Protein AF-0000000078884333 (afdb_homodimer)

pLDDT: mean 85.63, std 14.22, range [36.31, 95.81]

Structure (mmCIF, N/CA/C/O backbone):
data_AF-0000000078884333-model_v1
#
loop_
_entity.id
_entity.type
_entity.pdbx_description
1 polymer 'Dynein light chain roadblock'
#
loop_
_atom_site.group_PDB
_atom_site.id
_atom_site.type_symbol
_atom_site.label_atom_id
_atom_site.label_alt_id
_atom_site.label_comp_id
_atom_site.label_asym_id
_atom_site.label_entity_id
_atom_site.label_seq_id
_atom_site.pdbx_PDB_ins_code
_atom_site.Cartn_x
_atom_site.Cartn_y
_atom_site.Cartn_z
_atom_site.occupancy
_atom_site.B_iso_or_equiv
_atom_site.auth_seq_id
_atom_site.auth_comp_id
_atom_site.auth_asym_id
_atom_site.auth_atom_id
_atom_site.pdbx_PDB_model_num
ATOM 1 N N . MET A 1 1 ? -2.619 -23.297 -11.719 1 61.22 1 MET A N 1
ATOM 2 C CA . MET A 1 1 ? -2.742 -21.922 -11.25 1 61.22 1 MET A CA 1
ATOM 3 C C . MET A 1 1 ? -4.086 -21.328 -11.648 1 61.22 1 MET A C 1
ATOM 5 O O . MET A 1 1 ? -4.477 -21.391 -12.82 1 61.22 1 MET A O 1
ATOM 9 N N . ALA A 1 2 ? -4.934 -20.891 -10.727 1 77.94 2 ALA A N 1
ATOM 10 C CA . ALA A 1 2 ? -6.297 -20.469 -11.055 1 77.94 2 ALA A CA 1
ATOM 11 C C . ALA A 1 2 ? -6.293 -19.375 -12.117 1 77.94 2 ALA A C 1
ATOM 13 O O . ALA A 1 2 ? -5.348 -18.578 -12.195 1 77.94 2 ALA A O 1
ATOM 14 N N . LEU A 1 3 ? -7 -19.531 -13.211 1 83.19 3 LEU A N 1
ATOM 15 C CA . LEU A 1 3 ? -7.203 -18.609 -14.32 1 83.19 3 LEU A CA 1
ATOM 16 C C . LEU A 1 3 ? -7.305 -17.172 -13.812 1 83.19 3 LEU A C 1
ATOM 18 O O . LEU A 1 3 ? -6.82 -16.25 -14.469 1 83.19 3 LEU A O 1
ATOM 22 N N . GLN A 1 4 ? -7.836 -17.047 -12.68 1 85.44 4 GLN A N 1
ATOM 23 C CA . GLN A 1 4 ? -8.016 -15.711 -12.133 1 85.44 4 GLN A CA 1
ATOM 24 C C . GLN A 1 4 ? -6.672 -15.078 -11.781 1 85.44 4 GLN A C 1
ATOM 26 O O . GLN A 1 4 ? -6.469 -13.883 -12.008 1 85.44 4 GLN A O 1
ATOM 31 N N . VAL A 1 5 ? -5.742 -15.844 -11.328 1 89.38 5 VAL A N 1
ATOM 32 C CA . VAL A 1 5 ? -4.422 -15.344 -10.953 1 89.38 5 VAL A CA 1
ATOM 33 C C . VAL A 1 5 ? -3.658 -14.914 -12.203 1 89.38 5 VAL A C 1
ATOM 35 O O . VAL A 1 5 ? -3.051 -13.836 -12.219 1 89.38 5 VAL A O 1
ATOM 38 N N . GLU A 1 6 ? -3.75 -15.695 -13.211 1 87.75 6 GLU A N 1
ATOM 39 C CA . GLU A 1 6 ? -3.043 -15.414 -14.453 1 87.75 6 GLU A CA 1
ATOM 40 C C . GLU A 1 6 ? -3.553 -14.133 -15.102 1 87.75 6 GLU A C 1
ATOM 42 O O . GLU A 1 6 ? -2.768 -13.336 -15.625 1 87.75 6 GLU A O 1
ATOM 47 N N . ARG A 1 7 ? -4.801 -14.039 -15.102 1 87.69 7 ARG A N 1
ATOM 48 C CA . ARG A 1 7 ? -5.387 -12.844 -15.711 1 87.69 7 ARG A CA 1
ATOM 49 C C . ARG A 1 7 ? -4.945 -11.578 -14.984 1 87.69 7 ARG A C 1
ATOM 51 O O . ARG A 1 7 ? -4.605 -10.578 -15.617 1 87.69 7 ARG A O 1
ATOM 58 N N . ARG A 1 8 ? -4.961 -11.648 -13.656 1 89.31 8 ARG A N 1
ATOM 59 C CA . ARG A 1 8 ? -4.527 -10.5 -12.875 1 89.31 8 ARG A CA 1
ATOM 60 C C . ARG A 1 8 ? -3.039 -10.227 -13.07 1 89.31 8 ARG A C 1
ATOM 62 O O . ARG A 1 8 ? -2.623 -9.078 -13.219 1 89.31 8 ARG A O 1
ATOM 69 N N . LEU A 1 9 ? -2.311 -11.258 -13.109 1 89.88 9 LEU A N 1
ATOM 70 C CA . LEU A 1 9 ? -0.876 -11.133 -13.336 1 89.88 9 LEU A CA 1
ATOM 71 C C . LEU A 1 9 ? -0.595 -10.461 -14.672 1 89.88 9 LEU A C 1
ATOM 73 O O . LEU A 1 9 ? 0.252 -9.562 -14.758 1 89.88 9 LEU A O 1
ATOM 77 N N . GLU A 1 10 ? -1.297 -10.867 -15.664 1 89.56 10 GLU A N 1
ATOM 78 C CA . GLU A 1 10 ? -1.112 -10.289 -17 1 89.56 10 GLU A CA 1
ATOM 79 C C . GLU A 1 10 ? -1.416 -8.797 -17 1 89.56 10 GLU A C 1
ATOM 81 O O . GLU A 1 10 ? -0.697 -8.008 -17.609 1 89.56 10 GLU A O 1
ATOM 86 N N . ARG A 1 11 ? -2.457 -8.477 -16.328 1 87.12 11 ARG A N 1
ATOM 87 C CA . ARG A 1 11 ? -2.846 -7.07 -16.234 1 87.12 11 ARG A CA 1
ATOM 88 C C . ARG A 1 11 ? -1.766 -6.246 -15.547 1 87.12 11 ARG A C 1
ATOM 90 O O . ARG A 1 11 ? -1.417 -5.156 -16 1 87.12 11 ARG A O 1
ATOM 97 N N . ILE A 1 12 ? -1.212 -6.727 -14.539 1 85.75 12 ILE A N 1
ATOM 98 C CA . ILE A 1 12 ? -0.187 -6.027 -13.773 1 85.75 12 ILE A CA 1
ATOM 99 C C . ILE A 1 12 ? 1.096 -5.926 -14.594 1 85.75 12 ILE A C 1
ATOM 101 O O . ILE A 1 12 ? 1.737 -4.871 -14.633 1 85.75 12 ILE A O 1
ATOM 105 N N . GLN A 1 13 ? 1.392 -7.008 -15.266 1 88 13 GLN A N 1
ATOM 106 C CA . GLN A 1 13 ? 2.605 -7.055 -16.078 1 88 13 GLN A CA 1
ATOM 107 C C . GLN A 1 13 ? 2.516 -6.098 -17.25 1 88 13 GLN A C 1
ATOM 109 O O . GLN A 1 13 ? 3.537 -5.629 -17.766 1 88 13 GLN A O 1
ATOM 114 N N . SER A 1 14 ? 1.381 -5.855 -17.703 1 85.88 14 SER A N 1
ATOM 115 C CA . SER A 1 14 ? 1.192 -5.027 -18.891 1 85.88 14 SER A CA 1
ATOM 116 C C . SER A 1 14 ? 1.306 -3.545 -18.547 1 85.88 14 SER A C 1
ATOM 118 O O . SER A 1 14 ? 1.393 -2.705 -19.453 1 85.88 14 SER A O 1
ATOM 120 N N . HIS A 1 15 ? 1.314 -3.307 -17.297 1 81.5 15 HIS A N 1
ATOM 121 C CA . HIS A 1 15 ? 1.404 -1.907 -16.891 1 81.5 15 HIS A CA 1
ATOM 122 C C . HIS A 1 15 ? 2.797 -1.346 -17.156 1 81.5 15 HIS A C 1
ATOM 124 O O . HIS A 1 15 ? 3.799 -2.037 -16.953 1 81.5 15 HIS A O 1
ATOM 130 N N . LYS A 1 16 ? 2.76 -0.126 -17.547 1 81.5 16 LYS A N 1
ATOM 131 C CA . LYS A 1 16 ? 4.02 0.54 -17.859 1 81.5 16 LYS A CA 1
ATOM 132 C C . LYS A 1 16 ? 4.914 0.632 -16.625 1 81.5 16 LYS A C 1
ATOM 134 O O . LYS A 1 16 ? 4.438 0.948 -15.539 1 81.5 16 LYS A O 1
ATOM 139 N N . GLY A 1 17 ? 6.184 0.334 -16.859 1 86.31 17 GLY A N 1
ATOM 140 C CA . GLY A 1 17 ? 7.168 0.564 -15.812 1 86.31 17 GLY A CA 1
ATOM 141 C C . GLY A 1 17 ? 7.371 -0.636 -14.906 1 86.31 17 GLY A C 1
ATOM 142 O O . GLY A 1 17 ? 8.195 -0.599 -13.992 1 86.31 17 GLY A O 1
ATOM 143 N N . VAL A 1 18 ? 6.621 -1.699 -15.195 1 89.38 18 VAL A N 1
ATOM 144 C CA . VAL A 1 18 ? 6.82 -2.904 -14.398 1 89.38 18 VAL A CA 1
ATOM 145 C C . VAL A 1 18 ? 8.18 -3.521 -14.727 1 89.38 18 VAL A C 1
ATOM 147 O O . VAL A 1 18 ? 8.477 -3.799 -15.891 1 89.38 18 VAL A O 1
ATOM 150 N N . LEU A 1 19 ? 8.922 -3.725 -13.68 1 92.5 19 LEU A N 1
ATOM 151 C CA . LEU A 1 19 ? 10.289 -4.223 -13.828 1 92.5 19 LEU A CA 1
ATOM 152 C C . LEU A 1 19 ? 10.336 -5.734 -13.625 1 92.5 19 LEU A C 1
ATOM 154 O O . LEU A 1 19 ? 11.25 -6.398 -14.125 1 92.5 19 LEU A O 1
ATOM 158 N N . GLY A 1 20 ? 9.438 -6.254 -12.898 1 93.31 20 GLY A N 1
ATOM 159 C CA . GLY A 1 20 ? 9.383 -7.672 -12.578 1 93.31 20 GLY A CA 1
ATOM 160 C C . GLY A 1 20 ? 8.164 -8.055 -11.766 1 93.31 20 GLY A C 1
ATOM 161 O O . GLY A 1 20 ? 7.492 -7.188 -11.195 1 93.31 20 GLY A O 1
ATOM 162 N N . SER A 1 21 ? 7.883 -9.305 -11.805 1 94.94 21 SER A N 1
ATOM 163 C CA . SER A 1 21 ? 6.711 -9.789 -11.086 1 94.94 21 SER A CA 1
ATOM 164 C C . SER A 1 21 ? 6.926 -11.219 -10.594 1 94.94 21 SER A C 1
ATOM 166 O O . SER A 1 21 ? 7.824 -11.914 -11.062 1 94.94 21 SER A O 1
ATOM 168 N N . ALA A 1 22 ? 6.152 -11.602 -9.633 1 94.62 22 ALA A N 1
ATOM 169 C CA . ALA A 1 22 ? 6.168 -12.961 -9.102 1 94.62 22 ALA A CA 1
ATOM 170 C C . ALA A 1 22 ? 4.789 -13.367 -8.594 1 94.62 22 ALA A C 1
ATOM 172 O O . ALA A 1 22 ? 3.982 -12.516 -8.219 1 94.62 22 ALA A O 1
ATOM 173 N N . VAL A 1 23 ? 4.598 -14.633 -8.688 1 94.56 23 VAL A N 1
ATOM 174 C CA . VAL A 1 23 ? 3.414 -15.234 -8.086 1 94.56 23 VAL A CA 1
ATOM 175 C C . VAL A 1 23 ? 3.828 -16.188 -6.965 1 94.56 23 VAL A C 1
ATOM 177 O O . VAL A 1 23 ? 4.668 -17.062 -7.168 1 94.56 23 VAL A O 1
ATOM 180 N N . ILE A 1 24 ? 3.24 -15.906 -5.84 1 93.25 24 ILE A N 1
ATOM 181 C CA . ILE A 1 24 ? 3.537 -16.703 -4.656 1 93.25 24 ILE A CA 1
ATOM 182 C C . ILE A 1 24 ? 2.297 -17.5 -4.242 1 93.25 24 ILE A C 1
ATOM 184 O O . ILE A 1 24 ? 1.204 -16.938 -4.137 1 93.25 24 ILE A O 1
ATOM 188 N N . ASN A 1 25 ? 2.451 -18.797 -3.994 1 92.12 25 ASN A N 1
ATOM 189 C CA . ASN A 1 25 ? 1.305 -19.609 -3.605 1 92.12 25 ASN A CA 1
ATOM 190 C C . ASN A 1 25 ? 1.055 -19.547 -2.102 1 92.12 25 ASN A C 1
ATOM 192 O O . ASN A 1 25 ? 1.819 -18.922 -1.368 1 92.12 25 ASN A O 1
ATOM 196 N N . PRO A 1 26 ? -0.044 -20.078 -1.591 1 89.19 26 PRO A N 1
ATOM 197 C CA . PRO A 1 26 ? -0.403 -20 -0.173 1 89.19 26 PRO A CA 1
ATOM 198 C C . PRO A 1 26 ? 0.673 -20.578 0.743 1 89.19 26 PRO A C 1
ATOM 200 O O . PRO A 1 26 ? 0.805 -20.156 1.893 1 89.19 26 PRO A O 1
ATOM 203 N N . GLU A 1 27 ? 1.404 -21.438 0.254 1 89.19 27 GLU A N 1
ATOM 204 C CA . GLU A 1 27 ? 2.453 -22.062 1.056 1 89.19 27 GLU A CA 1
ATOM 205 C C . GLU A 1 27 ? 3.701 -21.188 1.108 1 89.19 27 GLU A C 1
ATOM 207 O O . GLU A 1 27 ? 4.629 -21.469 1.871 1 89.19 27 GLU A O 1
ATOM 212 N N . GLY A 1 28 ? 3.766 -20.203 0.291 1 86.88 28 GLY A N 1
ATOM 213 C CA . GLY A 1 28 ? 4.898 -19.297 0.293 1 86.88 28 GLY A CA 1
ATOM 214 C C . GLY A 1 28 ? 5.922 -19.609 -0.78 1 86.88 28 GLY A C 1
ATOM 215 O O . GLY A 1 28 ? 6.996 -19.016 -0.819 1 86.88 28 GLY A O 1
ATOM 216 N N . LYS A 1 29 ? 5.582 -20.5 -1.618 1 90.56 29 LYS A N 1
ATOM 217 C CA . LYS A 1 29 ? 6.496 -20.844 -2.703 1 90.56 29 LYS A CA 1
ATOM 218 C C . LYS A 1 29 ? 6.254 -19.969 -3.928 1 90.56 29 LYS A C 1
ATOM 220 O O . LYS A 1 29 ? 5.105 -19.688 -4.281 1 90.56 29 LYS A O 1
ATOM 225 N N . VAL A 1 30 ? 7.398 -19.625 -4.617 1 92.38 30 VAL A N 1
ATOM 226 C CA . VAL A 1 30 ? 7.301 -18.844 -5.844 1 92.38 30 VAL A CA 1
ATOM 227 C C . VAL A 1 30 ? 6.93 -19.75 -7.012 1 92.38 30 VAL A C 1
ATOM 229 O O . VAL A 1 30 ? 7.605 -20.75 -7.258 1 92.38 30 VAL A O 1
ATOM 232 N N . LEU A 1 31 ? 5.867 -19.453 -7.684 1 91.69 31 LEU A N 1
ATOM 233 C CA . LEU A 1 31 ? 5.402 -20.266 -8.797 1 91.69 31 LEU A CA 1
ATOM 234 C C . LEU A 1 31 ? 5.918 -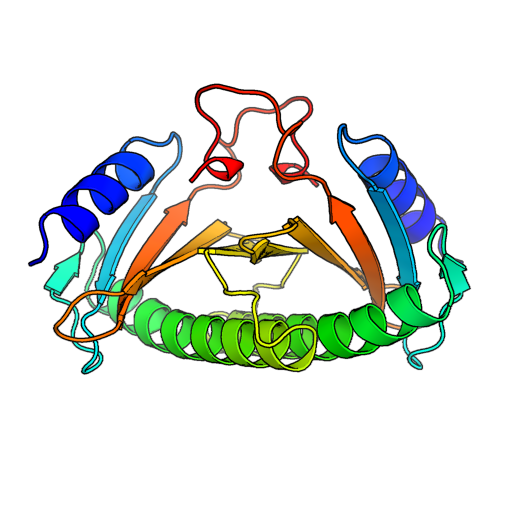19.719 -10.125 1 91.69 31 LEU A C 1
ATOM 236 O O . LEU A 1 31 ? 6.125 -20.484 -11.078 1 91.69 31 LEU A O 1
ATOM 240 N N . ARG A 1 32 ? 6 -18.516 -10.219 1 92.44 32 ARG A N 1
ATOM 241 C CA . ARG A 1 32 ? 6.441 -17.797 -11.406 1 92.44 32 ARG A CA 1
ATOM 242 C C . ARG A 1 32 ? 7.141 -16.484 -11.031 1 92.44 32 ARG A C 1
ATOM 244 O O . ARG A 1 32 ? 6.719 -15.797 -10.102 1 92.44 32 ARG A O 1
ATOM 251 N N . THR A 1 33 ? 8.195 -16.219 -11.773 1 93.5 33 THR A N 1
ATOM 252 C CA . THR A 1 33 ? 8.867 -14.938 -11.547 1 93.5 33 THR A CA 1
ATOM 253 C C . THR A 1 33 ? 9.617 -14.492 -12.797 1 93.5 33 THR A C 1
ATOM 255 O O . THR A 1 33 ? 10.094 -15.32 -13.578 1 93.5 33 THR A O 1
ATOM 258 N N . SER A 1 34 ? 9.57 -13.211 -13.047 1 94 34 SER A N 1
ATOM 259 C CA . SER A 1 34 ? 10.406 -12.617 -14.086 1 94 34 SER A CA 1
ATOM 260 C C . SER A 1 34 ? 11.633 -11.938 -13.492 1 94 34 SER A C 1
ATOM 262 O O . SER A 1 34 ? 12.359 -11.227 -14.195 1 94 34 SER A O 1
ATOM 264 N N . MET A 1 35 ? 11.812 -12.133 -12.195 1 92.19 35 MET A N 1
ATOM 265 C CA . MET A 1 35 ? 12.945 -11.547 -11.484 1 92.19 35 MET A CA 1
ATOM 266 C C . MET A 1 35 ? 13.945 -12.625 -11.078 1 92.19 35 MET A C 1
ATOM 268 O O . MET A 1 35 ? 13.672 -13.82 -11.211 1 92.19 35 MET A O 1
ATOM 272 N N . ASP A 1 36 ? 15.109 -12.172 -10.711 1 93.12 36 ASP A N 1
ATOM 273 C CA . ASP A 1 36 ? 16.078 -13.148 -10.242 1 93.12 36 ASP A CA 1
ATOM 274 C C . ASP A 1 36 ? 15.672 -13.734 -8.891 1 93.12 36 ASP A C 1
ATOM 276 O O . ASP A 1 36 ? 14.828 -13.156 -8.195 1 93.12 36 ASP A O 1
ATOM 280 N N . THR A 1 37 ? 16.312 -14.859 -8.547 1 89.38 37 THR A N 1
ATOM 281 C CA . THR A 1 37 ? 15.914 -15.625 -7.371 1 89.38 37 THR A CA 1
ATOM 282 C C . THR A 1 37 ? 16.094 -14.805 -6.102 1 89.38 37 THR A C 1
ATOM 284 O O . THR A 1 37 ? 15.242 -14.828 -5.211 1 89.38 37 THR A O 1
ATOM 287 N N . THR A 1 38 ? 17.156 -14.102 -6.047 1 88.25 38 THR A N 1
ATOM 288 C CA . THR A 1 38 ? 17.453 -13.32 -4.852 1 88.25 38 THR A CA 1
ATOM 289 C C . THR A 1 38 ? 16.406 -12.227 -4.645 1 88.25 38 THR A C 1
ATOM 291 O O . THR A 1 38 ? 15.844 -12.102 -3.555 1 88.25 38 THR A O 1
ATOM 294 N N . THR A 1 39 ? 16.125 -11.445 -5.66 1 87.44 39 THR A N 1
ATOM 295 C CA . THR A 1 39 ? 15.117 -10.391 -5.609 1 87.44 39 THR A CA 1
ATOM 296 C C . THR A 1 39 ? 13.734 -10.969 -5.316 1 87.44 39 THR A C 1
ATOM 298 O O . THR A 1 39 ? 13.008 -10.438 -4.477 1 87.44 39 THR A O 1
ATOM 301 N N . THR A 1 40 ? 13.453 -12.07 -5.922 1 90.88 40 THR A N 1
ATOM 302 C CA . THR A 1 40 ? 12.156 -12.719 -5.746 1 90.88 40 THR A CA 1
ATOM 303 C C . THR A 1 40 ? 11.953 -13.133 -4.293 1 90.88 40 THR A C 1
ATOM 305 O O . THR A 1 40 ? 10.906 -12.883 -3.707 1 90.88 40 THR A O 1
ATOM 308 N N . ASN A 1 41 ? 12.953 -13.766 -3.697 1 87.44 41 ASN A N 1
ATOM 309 C CA . ASN A 1 41 ? 12.852 -14.227 -2.316 1 87.44 41 ASN A CA 1
ATOM 310 C C . ASN A 1 41 ? 12.719 -13.055 -1.345 1 87.44 41 ASN A C 1
ATOM 312 O O . ASN A 1 41 ? 11.938 -13.125 -0.391 1 87.44 41 ASN A O 1
ATOM 316 N N . GLN A 1 42 ? 13.453 -12.07 -1.61 1 86.75 42 GLN A N 1
ATOM 317 C CA . GLN A 1 42 ? 13.422 -10.891 -0.748 1 86.75 42 GLN A CA 1
ATOM 318 C C . GLN A 1 42 ? 12.039 -10.258 -0.735 1 86.75 42 GLN A C 1
ATOM 320 O O . GLN A 1 42 ? 11.5 -9.938 0.33 1 86.75 42 GLN A O 1
ATOM 325 N N . TYR A 1 43 ? 11.477 -10.203 -1.868 1 87 43 TYR A N 1
ATOM 326 C CA . TYR A 1 43 ? 10.195 -9.516 -1.968 1 87 43 TYR A CA 1
ATOM 327 C C . TYR A 1 43 ? 9.047 -10.445 -1.589 1 87 43 TYR A C 1
ATOM 329 O O . TYR A 1 43 ? 8.023 -9.992 -1.067 1 87 43 TYR A O 1
ATOM 337 N N . ALA A 1 44 ? 9.242 -11.727 -1.771 1 88.62 44 ALA A N 1
ATOM 338 C CA . ALA A 1 44 ? 8.188 -12.68 -1.438 1 88.62 44 ALA A CA 1
ATOM 339 C C . ALA A 1 44 ? 7.863 -12.641 0.052 1 88.62 44 ALA A C 1
ATOM 341 O O . ALA A 1 44 ? 6.691 -12.57 0.438 1 88.62 44 ALA A O 1
ATOM 342 N N . ASN A 1 45 ? 8.867 -12.672 0.826 1 83 45 ASN A N 1
ATOM 343 C CA . ASN A 1 45 ? 8.664 -12.648 2.27 1 83 45 ASN A CA 1
ATOM 344 C C . ASN A 1 45 ? 8.047 -11.336 2.732 1 83 45 ASN A C 1
ATOM 346 O O . ASN A 1 45 ? 7.102 -11.328 3.52 1 83 45 ASN A O 1
ATOM 350 N N . MET A 1 46 ? 8.617 -10.281 2.172 1 83.5 46 MET A N 1
ATOM 351 C CA . MET A 1 46 ? 8.141 -8.953 2.525 1 83.5 46 MET A CA 1
ATOM 352 C C . MET A 1 46 ? 6.668 -8.781 2.162 1 83.5 46 MET A C 1
ATOM 354 O O . MET A 1 46 ? 5.879 -8.289 2.967 1 83.5 46 MET A O 1
ATOM 358 N N . CYS A 1 47 ? 6.332 -9.289 1.061 1 88.19 47 C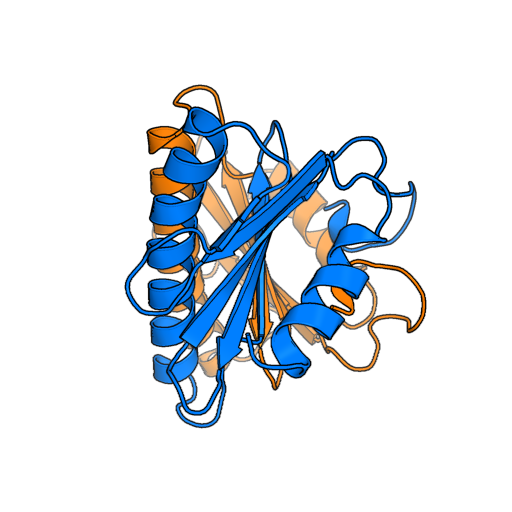YS A N 1
ATOM 359 C CA . CYS A 1 47 ? 5 -9.062 0.518 1 88.19 47 CYS A CA 1
ATOM 360 C C . CYS A 1 47 ? 3.957 -9.875 1.276 1 88.19 47 CYS A C 1
ATOM 362 O O . CYS A 1 47 ? 2.869 -9.383 1.57 1 88.19 47 CYS A O 1
ATOM 364 N N . LYS A 1 48 ? 4.383 -11.055 1.569 1 87.81 48 LYS A N 1
ATOM 365 C CA . LYS A 1 48 ? 3.463 -11.906 2.32 1 87.81 48 LYS A CA 1
ATOM 366 C C . LYS A 1 48 ? 3.139 -11.297 3.682 1 87.81 48 LYS A C 1
ATOM 368 O O . LYS A 1 48 ? 1.971 -11.203 4.066 1 87.81 48 LYS A O 1
ATOM 373 N N . ASN A 1 49 ? 4.125 -10.883 4.324 1 89.12 49 ASN A N 1
ATOM 374 C CA . ASN A 1 49 ? 3.945 -10.32 5.656 1 89.12 49 ASN A CA 1
ATOM 375 C C . ASN A 1 49 ? 3.139 -9.023 5.613 1 89.12 49 ASN A C 1
ATOM 377 O O . ASN A 1 49 ? 2.178 -8.859 6.367 1 89.12 49 ASN A O 1
ATOM 381 N N . LEU A 1 50 ? 3.422 -8.156 4.73 1 92.38 50 LEU A N 1
ATOM 382 C CA . LEU A 1 50 ? 2.764 -6.855 4.641 1 92.38 50 LEU A CA 1
ATOM 383 C C . LEU A 1 50 ? 1.302 -7.012 4.234 1 92.38 50 LEU A C 1
ATOM 385 O O . LEU A 1 50 ? 0.424 -6.352 4.797 1 92.38 50 LEU A O 1
ATOM 389 N N . ALA A 1 51 ? 1.112 -7.867 3.258 1 93.56 51 ALA A N 1
ATOM 390 C CA . ALA A 1 51 ? -0.257 -8.078 2.795 1 93.56 51 ALA A CA 1
ATOM 391 C C . ALA A 1 51 ? -1.122 -8.68 3.896 1 93.56 51 ALA A C 1
ATOM 393 O O . ALA A 1 51 ? -2.285 -8.305 4.059 1 93.56 51 ALA A O 1
ATOM 394 N N . SER A 1 52 ? -0.545 -9.641 4.605 1 90.88 52 SER A N 1
ATOM 395 C CA . SER A 1 52 ? -1.29 -10.266 5.695 1 90.88 52 SER A CA 1
ATOM 396 C C . SER A 1 52 ? -1.637 -9.25 6.781 1 90.88 52 SER A C 1
ATOM 398 O O . SER A 1 52 ? -2.773 -9.203 7.254 1 90.88 52 SER A O 1
ATOM 400 N N . MET A 1 53 ? -0.695 -8.469 7.137 1 91.19 53 MET A N 1
ATOM 401 C CA . MET A 1 53 ? -0.92 -7.449 8.156 1 91.19 53 MET A CA 1
ATOM 402 C C . MET A 1 53 ? -1.938 -6.422 7.676 1 91.19 53 MET A C 1
ATOM 404 O O . MET A 1 53 ? -2.84 -6.039 8.422 1 91.19 53 MET A O 1
ATOM 408 N N . ALA A 1 54 ? -1.786 -5.934 6.477 1 94.94 54 ALA A N 1
ATOM 409 C CA . ALA A 1 54 ? -2.73 -4.969 5.918 1 94.94 54 ALA A CA 1
ATOM 410 C C . ALA A 1 54 ? -4.148 -5.535 5.898 1 94.94 54 ALA A C 1
ATOM 412 O O . ALA A 1 54 ? -5.102 -4.852 6.277 1 94.94 54 ALA A O 1
ATOM 413 N N . ARG A 1 55 ? -4.242 -6.738 5.461 1 94 55 ARG A N 1
ATOM 414 C CA . ARG A 1 55 ? -5.555 -7.379 5.422 1 94 55 ARG A CA 1
ATOM 415 C C . ARG A 1 55 ? -6.156 -7.473 6.82 1 94 55 ARG A C 1
ATOM 417 O O . ARG A 1 55 ? -7.34 -7.176 7.012 1 94 55 ARG A O 1
ATOM 424 N N . GLY A 1 56 ? -5.348 -7.961 7.734 1 93.12 56 GLY A N 1
ATOM 425 C CA . GLY A 1 56 ? -5.809 -8.023 9.117 1 93.12 56 GLY A CA 1
ATOM 426 C C . GLY A 1 56 ? -6.293 -6.691 9.641 1 93.12 56 GLY A C 1
ATOM 427 O O . GLY A 1 56 ? -7.348 -6.613 10.281 1 93.12 56 GLY A O 1
ATOM 428 N N . THR A 1 57 ? -5.539 -5.668 9.391 1 92 57 THR A N 1
ATOM 429 C CA . THR A 1 57 ? -5.887 -4.328 9.859 1 92 57 THR A CA 1
ATOM 430 C C . THR A 1 57 ? -7.188 -3.854 9.211 1 92 57 THR A C 1
ATOM 432 O O . THR A 1 57 ? -8.047 -3.279 9.883 1 92 57 THR A O 1
ATOM 435 N N . VAL A 1 58 ? -7.379 -4.059 7.918 1 92.62 58 VAL A N 1
ATOM 436 C CA . VAL A 1 58 ? -8.586 -3.676 7.188 1 92.62 58 VAL A CA 1
ATOM 437 C C . VAL A 1 58 ? -9.805 -4.363 7.797 1 92.62 58 VAL A C 1
ATOM 439 O O . VAL A 1 58 ? -10.828 -3.725 8.031 1 92.62 58 VAL A O 1
ATOM 442 N N . ARG A 1 59 ? -9.672 -5.582 8.156 1 93.31 59 ARG A N 1
ATOM 443 C CA . ARG A 1 59 ? -10.797 -6.363 8.664 1 93.31 59 ARG A CA 1
ATOM 444 C C . ARG A 1 59 ? -11.094 -6.016 10.117 1 93.31 59 ARG A C 1
ATOM 446 O O . ARG A 1 59 ? -12.227 -6.168 10.578 1 93.31 59 ARG A O 1
ATOM 453 N N . ASP A 1 60 ? -10.039 -5.562 10.805 1 90.25 60 ASP A N 1
ATOM 454 C CA . ASP A 1 60 ? -10.258 -5.074 12.164 1 90.25 60 ASP A CA 1
ATOM 455 C C . ASP A 1 60 ? -11.148 -3.834 12.156 1 90.25 60 ASP A C 1
ATOM 457 O O . ASP A 1 60 ? -11.922 -3.621 13.094 1 90.25 60 ASP A O 1
ATOM 461 N N . VAL A 1 61 ? -11 -2.99 11.125 1 87.62 61 VAL A N 1
ATOM 462 C CA . VAL A 1 61 ? -11.789 -1.767 11.008 1 87.62 61 VAL A CA 1
ATOM 463 C C . VAL A 1 61 ? -13.195 -2.105 10.539 1 87.62 61 VAL A C 1
ATOM 465 O O . VAL A 1 61 ? -14.18 -1.58 11.07 1 87.62 61 VAL A O 1
ATOM 468 N N . ASP A 1 62 ? -13.25 -2.977 9.523 1 92 62 ASP A N 1
ATOM 469 C CA . ASP A 1 62 ? -14.516 -3.449 8.977 1 92 62 ASP A CA 1
ATOM 470 C C . ASP A 1 62 ? -14.414 -4.902 8.523 1 92 62 ASP A C 1
ATOM 472 O O . ASP A 1 62 ? -13.844 -5.191 7.469 1 92 62 ASP A O 1
ATOM 476 N N . PRO A 1 63 ? -14.977 -5.797 9.305 1 93.88 63 PRO A N 1
ATOM 477 C CA . PRO A 1 63 ? -14.859 -7.223 8.992 1 93.88 63 PRO A CA 1
ATOM 478 C C . PRO A 1 63 ? -15.43 -7.578 7.621 1 93.88 63 PRO A C 1
ATOM 480 O O . PRO A 1 63 ? -15.125 -8.641 7.074 1 93.88 63 PRO A O 1
ATOM 483 N N . ALA A 1 64 ? -16.312 -6.723 7.066 1 95.81 64 ALA A N 1
ATOM 484 C CA . ALA A 1 64 ? -16.906 -6.996 5.754 1 95.81 64 ALA A CA 1
ATOM 485 C C . ALA A 1 64 ? -15.984 -6.5 4.637 1 95.81 64 ALA A C 1
ATOM 487 O O . ALA A 1 64 ? -16.234 -6.777 3.457 1 95.81 64 ALA A O 1
ATOM 488 N N . ASP A 1 65 ? -15.078 -5.781 5 1 93.69 65 ASP A N 1
ATOM 489 C CA . ASP A 1 65 ? -14.109 -5.258 4.043 1 93.69 65 ASP A CA 1
ATOM 490 C C . ASP A 1 65 ? -12.961 -6.238 3.842 1 93.69 65 ASP A C 1
ATOM 492 O O . ASP A 1 65 ? -12.836 -7.219 4.578 1 93.69 65 ASP A O 1
ATOM 496 N N . ASP A 1 66 ? -12.195 -6.055 2.678 1 95.12 66 ASP A N 1
ATOM 497 C CA . ASP A 1 66 ? -11.031 -6.891 2.385 1 95.12 66 ASP A CA 1
ATOM 498 C C . ASP A 1 66 ? -9.984 -6.113 1.585 1 95.12 66 ASP A C 1
ATOM 500 O O . ASP A 1 66 ? -10.305 -5.113 0.942 1 95.12 66 ASP A O 1
ATOM 504 N N . LEU A 1 67 ? -8.812 -6.609 1.74 1 94.62 67 LEU A N 1
ATOM 505 C CA . LEU A 1 67 ? -7.715 -6 0.995 1 94.62 67 LEU A CA 1
ATOM 506 C C . LEU A 1 67 ? -7.742 -6.438 -0.466 1 94.62 67 LEU A C 1
ATOM 508 O O . LEU A 1 67 ? -7.836 -7.629 -0.76 1 94.62 67 LEU A O 1
ATOM 512 N N . LEU A 1 68 ? -7.68 -5.5 -1.4 1 92.81 68 LEU A N 1
ATOM 513 C CA . LEU A 1 68 ? -7.602 -5.82 -2.822 1 92.81 68 LEU A CA 1
ATOM 514 C C . LEU A 1 68 ? -6.184 -5.621 -3.348 1 92.81 68 LEU A C 1
ATOM 516 O O . LEU A 1 68 ? -5.652 -6.484 -4.047 1 92.81 68 LEU A O 1
ATOM 520 N N . ILE A 1 69 ? -5.574 -4.508 -2.988 1 93.25 69 ILE A N 1
ATOM 521 C CA . ILE A 1 69 ? -4.234 -4.195 -3.471 1 93.25 69 ILE A CA 1
ATOM 522 C C . ILE A 1 69 ? -3.482 -3.379 -2.424 1 93.25 69 ILE A C 1
ATOM 524 O O . ILE A 1 69 ? -4.066 -2.514 -1.768 1 93.25 69 ILE A O 1
ATOM 528 N N . LEU A 1 70 ? -2.27 -3.732 -2.26 1 94.06 70 LEU A N 1
ATOM 529 C CA . LEU A 1 70 ? -1.341 -2.939 -1.463 1 94.06 70 LEU A CA 1
ATOM 530 C C . LEU A 1 70 ? -0.216 -2.385 -2.33 1 94.06 70 LEU A C 1
ATOM 532 O O . LEU A 1 70 ? 0.376 -3.115 -3.129 1 94.06 70 LEU A O 1
ATOM 536 N N . ARG A 1 71 ? -0.006 -1.104 -2.23 1 92.56 71 ARG A N 1
ATOM 537 C CA . ARG A 1 71 ? 1.091 -0.474 -2.957 1 92.56 71 ARG A CA 1
ATOM 538 C C . ARG A 1 71 ? 2.055 0.219 -2 1 92.56 71 ARG A C 1
ATOM 540 O O . ARG A 1 71 ? 1.64 1.033 -1.173 1 92.56 71 ARG A O 1
ATOM 547 N N . VAL A 1 72 ? 3.26 -0.189 -2.156 1 94.31 72 VAL A N 1
ATOM 548 C CA . VAL A 1 72 ? 4.332 0.356 -1.33 1 94.31 72 VAL A CA 1
ATOM 549 C C . VAL A 1 72 ? 5.312 1.138 -2.203 1 94.31 72 VAL A C 1
ATOM 551 O O . VAL A 1 72 ? 6.125 0.546 -2.916 1 94.31 72 VAL A O 1
ATOM 554 N N . ARG A 1 73 ? 5.195 2.418 -2.084 1 92.62 73 ARG A N 1
ATOM 555 C CA . ARG A 1 73 ? 6.141 3.25 -2.82 1 92.62 73 ARG A CA 1
ATOM 556 C C . ARG A 1 73 ? 7.316 3.658 -1.938 1 92.62 73 ARG A C 1
ATOM 558 O O . ARG A 1 73 ? 7.121 4.184 -0.84 1 92.62 73 ARG A O 1
ATOM 565 N N . THR A 1 74 ? 8.453 3.34 -2.428 1 93.31 74 THR A N 1
ATOM 566 C CA . THR A 1 74 ? 9.688 3.693 -1.741 1 93.31 74 THR A CA 1
ATOM 567 C C . THR A 1 74 ? 10.516 4.664 -2.58 1 93.31 74 THR A C 1
ATOM 569 O O . THR A 1 74 ? 10.086 5.082 -3.658 1 93.31 74 THR A O 1
ATOM 572 N N . LYS A 1 75 ? 11.664 5.086 -2.111 1 92 75 LYS A N 1
ATOM 573 C CA . LYS A 1 75 ? 12.578 5.945 -2.859 1 92 75 LYS A CA 1
ATOM 574 C C . LYS A 1 75 ? 13.039 5.266 -4.145 1 92 75 LYS A C 1
ATOM 576 O O . LYS A 1 75 ? 13.344 5.941 -5.133 1 92 75 LYS A O 1
ATOM 581 N N . GLU A 1 76 ? 12.977 3.971 -4.207 1 91.19 76 GLU A N 1
ATOM 582 C CA . GLU A 1 76 ? 13.594 3.23 -5.305 1 91.19 76 GLU A CA 1
ATOM 583 C C . GLU A 1 76 ? 12.547 2.695 -6.273 1 91.19 76 GLU A C 1
ATOM 585 O O . GLU A 1 76 ? 12.703 2.797 -7.488 1 91.19 76 GLU A O 1
ATOM 590 N N . HIS A 1 77 ? 11.516 2.055 -5.707 1 90.62 77 HIS A N 1
ATOM 591 C CA . HIS A 1 77 ? 10.508 1.38 -6.512 1 90.62 77 HIS A CA 1
ATOM 592 C C . HIS A 1 77 ? 9.117 1.517 -5.887 1 90.62 77 HIS A C 1
ATOM 594 O O . HIS A 1 77 ? 8.992 1.978 -4.754 1 90.62 77 HIS A O 1
ATOM 600 N N . GLU A 1 78 ? 8.211 1.208 -6.676 1 91.56 78 GLU A N 1
ATOM 601 C CA . GLU A 1 78 ? 6.891 0.89 -6.148 1 91.56 78 GLU A CA 1
ATOM 602 C C . GLU A 1 78 ? 6.613 -0.608 -6.219 1 91.56 78 GLU A C 1
ATOM 604 O O . GLU A 1 78 ? 6.758 -1.222 -7.277 1 91.56 78 GLU A O 1
ATOM 609 N N . VAL A 1 79 ? 6.262 -1.17 -5.133 1 93.25 79 VAL A N 1
ATOM 610 C CA . VAL A 1 79 ? 5.902 -2.582 -5.07 1 93.25 79 VAL A CA 1
ATOM 611 C C . VAL A 1 79 ? 4.383 -2.727 -5.027 1 93.25 79 VAL A C 1
ATOM 613 O O . VAL A 1 79 ? 3.715 -2.088 -4.211 1 93.25 79 VAL A O 1
ATOM 616 N N . ILE A 1 80 ? 3.887 -3.512 -5.863 1 91.44 80 ILE A N 1
ATOM 617 C CA . ILE A 1 80 ? 2.457 -3.803 -5.91 1 91.44 80 ILE A CA 1
ATOM 618 C C . ILE A 1 80 ? 2.205 -5.227 -5.422 1 91.44 80 ILE A C 1
ATOM 620 O O . ILE A 1 80 ? 2.852 -6.172 -5.883 1 91.44 80 ILE A O 1
ATOM 624 N N . ILE A 1 81 ? 1.313 -5.305 -4.449 1 94.69 81 ILE A N 1
ATOM 625 C CA . ILE A 1 81 ? 0.979 -6.605 -3.877 1 94.69 81 ILE A CA 1
ATOM 626 C C . ILE A 1 81 ? -0.527 -6.836 -3.971 1 94.69 81 ILE A C 1
ATOM 628 O O . ILE A 1 81 ? -1.318 -6.039 -3.461 1 94.69 81 ILE A O 1
ATOM 632 N N . ALA A 1 82 ? -0.898 -7.926 -4.602 1 93.44 82 ALA A N 1
ATOM 633 C CA . ALA A 1 82 ? -2.314 -8.25 -4.754 1 93.44 82 ALA A CA 1
ATOM 634 C C . ALA A 1 82 ? -2.6 -9.68 -4.32 1 93.44 82 ALA A C 1
ATOM 636 O O . ALA A 1 82 ? -2.168 -10.633 -4.977 1 93.44 82 ALA A O 1
ATOM 637 N N . PRO A 1 83 ? -3.314 -9.75 -3.213 1 93.44 83 PRO A N 1
ATOM 638 C CA . PRO A 1 83 ? -3.781 -11.094 -2.865 1 93.44 83 PRO A CA 1
ATOM 639 C C . PRO A 1 83 ? -4.863 -11.602 -3.811 1 93.44 83 PRO A C 1
ATOM 641 O O . PRO A 1 83 ? -5.699 -10.828 -4.281 1 93.44 83 PRO A O 1
ATOM 644 N N . GLU A 1 84 ? -4.719 -12.805 -4.203 1 91.25 84 GLU A N 1
ATOM 645 C CA . GLU A 1 84 ? -5.73 -13.477 -5.012 1 91.25 84 GLU A CA 1
ATOM 646 C C . GLU A 1 84 ? -6.223 -14.75 -4.328 1 91.25 84 GLU A C 1
ATOM 648 O O . GLU A 1 84 ? -5.484 -15.727 -4.227 1 91.25 84 GLU A O 1
ATOM 653 N N . ARG A 1 85 ? -7.445 -14.641 -3.881 1 89.19 85 ARG A N 1
ATOM 654 C CA . ARG A 1 85 ? -8.016 -15.773 -3.164 1 89.19 85 ARG A CA 1
ATOM 655 C C . ARG A 1 85 ? -8.633 -16.781 -4.129 1 89.19 85 ARG A C 1
ATOM 657 O O . ARG A 1 85 ? -9.406 -16.406 -5.012 1 89.19 85 ARG A O 1
ATOM 664 N N . THR A 1 86 ? -8.195 -17.984 -4.031 1 90 86 THR A N 1
ATOM 665 C CA . THR A 1 86 ? -8.75 -19.078 -4.816 1 90 86 THR A CA 1
ATOM 666 C C . THR A 1 86 ? -9.156 -20.25 -3.91 1 90 86 THR A C 1
ATOM 668 O O . THR A 1 86 ? -9.031 -20.156 -2.688 1 90 86 THR A O 1
ATOM 671 N N . GLY A 1 87 ? -9.758 -21.266 -4.43 1 89.31 87 GLY A N 1
ATOM 672 C CA . GLY A 1 87 ? -10.109 -22.469 -3.678 1 89.31 87 GLY A CA 1
ATOM 673 C C . GLY A 1 87 ? -8.922 -23.109 -2.975 1 89.31 87 GLY A C 1
ATOM 674 O O . GLY A 1 87 ? -9.086 -23.75 -1.937 1 89.31 87 GLY A O 1
ATOM 675 N N . ASP A 1 88 ? -7.746 -22.812 -3.426 1 89.12 88 ASP A N 1
ATOM 676 C CA . ASP A 1 88 ? -6.527 -23.438 -2.912 1 89.12 88 ASP A CA 1
ATOM 677 C C . ASP A 1 88 ? -5.871 -22.562 -1.852 1 89.12 88 ASP A C 1
ATOM 679 O O . ASP A 1 88 ? -4.891 -22.969 -1.223 1 89.12 88 ASP A O 1
ATOM 683 N N . GLY A 1 89 ? -6.402 -21.438 -1.688 1 91.56 89 GLY A N 1
ATOM 684 C CA . GLY A 1 89 ? -5.785 -20.516 -0.758 1 91.56 89 GLY A CA 1
ATOM 685 C C . GLY A 1 89 ? -5.516 -19.156 -1.37 1 91.56 89 GLY A C 1
ATOM 686 O O . GLY A 1 89 ? -6.027 -18.828 -2.445 1 91.56 89 GLY A O 1
ATOM 687 N N . THR A 1 90 ? -4.793 -18.391 -0.581 1 92.25 90 THR A N 1
ATOM 688 C CA . THR A 1 90 ? -4.488 -17.047 -1.052 1 92.25 90 THR A CA 1
ATOM 689 C C . THR A 1 90 ? -3.139 -17.016 -1.761 1 92.25 90 THR A C 1
ATOM 691 O O . THR A 1 90 ? -2.107 -17.328 -1.158 1 92.25 90 THR A O 1
ATOM 694 N N . PHE A 1 91 ? -3.273 -16.688 -3.061 1 93 91 PHE A N 1
ATOM 695 C CA . PHE A 1 91 ? -2.062 -16.375 -3.812 1 93 91 PHE A CA 1
ATOM 696 C C . PHE A 1 91 ? -1.714 -14.898 -3.705 1 93 91 PHE A C 1
ATOM 698 O O . PHE A 1 91 ? -2.596 -14.062 -3.504 1 93 91 PHE A O 1
ATOM 705 N N . PHE A 1 92 ? -0.396 -14.664 -3.826 1 93.44 92 PHE A N 1
ATOM 706 C CA . PHE A 1 92 ? 0.042 -13.273 -3.842 1 93.44 92 PHE A CA 1
ATOM 707 C C . PHE A 1 92 ? 0.771 -12.953 -5.141 1 93.44 92 PHE A C 1
ATOM 709 O O . PHE A 1 92 ? 1.701 -13.664 -5.531 1 93.44 92 PHE A O 1
ATOM 716 N N . ILE A 1 93 ? 0.252 -11.914 -5.762 1 93 93 ILE A N 1
ATOM 717 C CA . ILE A 1 93 ? 0.97 -11.375 -6.91 1 93 93 ILE A CA 1
ATOM 718 C C . ILE A 1 93 ? 1.799 -10.164 -6.477 1 93 93 ILE A C 1
ATOM 720 O O . ILE A 1 93 ? 1.288 -9.258 -5.816 1 93 93 ILE A O 1
ATOM 724 N N . VAL A 1 94 ? 3.068 -10.188 -6.84 1 94.5 94 VAL A N 1
ATOM 725 C CA . VAL A 1 94 ? 3.965 -9.086 -6.5 1 94.5 94 VAL A CA 1
ATOM 726 C C . VAL A 1 94 ? 4.594 -8.516 -7.773 1 94.5 94 VAL A C 1
ATOM 728 O O . VAL A 1 94 ? 5.027 -9.273 -8.648 1 94.5 94 VAL A O 1
ATOM 731 N N . ALA A 1 95 ? 4.582 -7.254 -7.812 1 93.31 95 ALA A N 1
ATOM 732 C CA . ALA A 1 95 ? 5.242 -6.609 -8.945 1 93.31 95 ALA A CA 1
ATOM 733 C C . ALA A 1 95 ? 6.062 -5.406 -8.484 1 93.31 95 ALA A C 1
ATOM 735 O O . ALA A 1 95 ? 5.656 -4.676 -7.586 1 93.31 95 ALA A O 1
ATOM 736 N N . LEU A 1 96 ? 7.195 -5.332 -9.07 1 92.81 96 LEU A N 1
ATOM 737 C CA . LEU A 1 96 ? 8.039 -4.152 -8.906 1 92.81 96 LEU A CA 1
ATOM 738 C C . LEU A 1 96 ? 7.883 -3.199 -10.086 1 92.81 96 LEU A C 1
ATOM 740 O O . LEU A 1 96 ? 7.988 -3.613 -11.242 1 92.81 96 LEU A O 1
ATOM 744 N N . GLN A 1 97 ? 7.559 -1.991 -9.758 1 90.81 97 GLN A N 1
ATOM 745 C CA . GLN A 1 97 ? 7.352 -0.988 -10.797 1 90.81 97 GLN A CA 1
ATOM 746 C C . GLN A 1 97 ? 8.281 0.208 -10.602 1 90.81 97 GLN A C 1
ATOM 748 O O . GLN A 1 97 ? 8.492 0.656 -9.469 1 90.81 97 GLN A O 1
ATOM 753 N N . SER A 1 98 ? 8.859 0.677 -11.734 1 89.94 98 SER A N 1
ATOM 754 C CA . SER A 1 98 ? 9.695 1.869 -11.688 1 89.94 98 SER A CA 1
ATOM 755 C C . SER A 1 98 ? 8.883 3.109 -11.344 1 89.94 98 SER A C 1
ATOM 757 O O . SER A 1 98 ? 7.742 3.252 -11.805 1 89.94 98 SER A O 1
ATOM 759 N N . ILE A 1 99 ? 9.477 3.908 -10.523 1 82.31 99 ILE A N 1
ATOM 760 C CA . ILE A 1 99 ? 8.773 5.129 -10.148 1 82.31 99 ILE A CA 1
ATOM 761 C C . ILE A 1 99 ? 8.922 6.172 -11.258 1 82.31 99 ILE A C 1
ATOM 763 O O . ILE A 1 99 ? 8.164 7.141 -11.312 1 82.31 99 ILE A O 1
ATOM 767 N N . ARG A 1 100 ? 9.977 6.102 -12.094 1 66.44 100 ARG A N 1
ATOM 768 C CA . ARG A 1 100 ? 10.234 7.074 -13.148 1 66.44 100 ARG A CA 1
ATOM 769 C C . ARG A 1 100 ? 9.141 7.023 -14.211 1 66.44 100 ARG A C 1
ATOM 771 O O . ARG A 1 100 ? 8.836 8.039 -14.844 1 66.44 100 ARG A O 1
ATOM 778 N N . ASN A 1 101 ? 8.898 5.938 -14.695 1 56.5 101 ASN A N 1
ATOM 779 C CA . ASN A 1 101 ? 7.992 5.805 -15.836 1 56.5 101 ASN A CA 1
ATOM 780 C C . ASN A 1 101 ? 6.531 5.945 -15.406 1 56.5 101 ASN A C 1
ATOM 782 O O . ASN A 1 101 ? 5.625 5.629 -16.188 1 56.5 101 ASN A O 1
ATOM 786 N N . VAL A 1 102 ? 6.395 5.945 -14.305 1 52.31 102 VAL A N 1
ATOM 787 C CA . VAL A 1 102 ? 4.977 6.129 -14 1 52.31 102 VAL A CA 1
ATOM 788 C C . VAL A 1 102 ? 4.492 7.457 -14.57 1 52.31 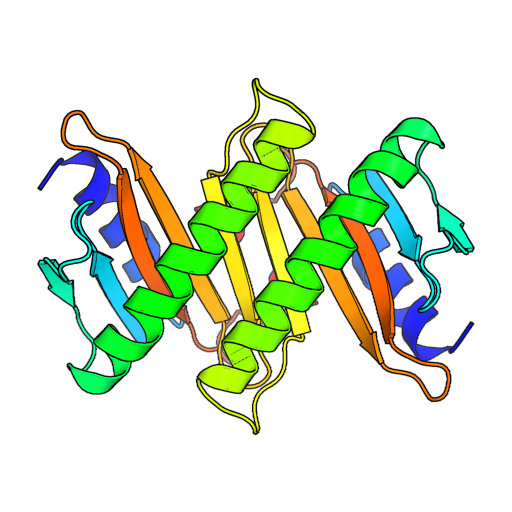102 VAL A C 1
ATOM 790 O O . VAL A 1 102 ? 5.188 8.477 -14.477 1 52.31 102 VAL A O 1
ATOM 793 N N . ALA A 1 103 ? 3.725 7.387 -15.648 1 46.03 103 ALA A N 1
ATOM 794 C CA . ALA A 1 103 ? 3.242 8.555 -16.375 1 46.03 103 ALA A CA 1
ATOM 795 C C . ALA A 1 103 ? 3.156 9.773 -15.461 1 46.03 103 ALA A C 1
ATOM 797 O O . ALA A 1 103 ? 2.904 9.633 -14.258 1 46.03 103 ALA A O 1
ATOM 798 N N . PRO A 1 104 ? 3.598 10.945 -16 1 38.59 104 PRO A N 1
ATOM 799 C CA . PRO A 1 104 ? 3.705 12.242 -15.336 1 38.59 104 PRO A CA 1
ATOM 800 C C . PRO A 1 104 ? 2.602 12.469 -14.297 1 38.59 104 PRO A C 1
ATOM 802 O O . PRO A 1 104 ? 2.887 12.602 -13.109 1 38.59 104 PRO A O 1
ATOM 805 N N . GLU A 1 105 ? 1.553 13.578 -14.359 1 36.31 105 GLU A N 1
ATOM 806 C CA . GLU A 1 105 ? 0.733 14.727 -13.984 1 36.31 105 GLU A CA 1
ATOM 807 C C . GLU A 1 105 ? -0.667 14.289 -13.562 1 36.31 105 GLU A C 1
ATOM 809 O O . GLU A 1 105 ? -1.338 13.547 -14.281 1 36.31 105 GLU A O 1
ATOM 814 N N . GLY A 1 106 ? -1.124 14.023 -12.297 1 40.12 106 GLY A N 1
ATOM 815 C CA . GLY A 1 106 ? -2.432 14.117 -11.664 1 40.12 106 GLY A CA 1
ATOM 816 C C . GLY A 1 106 ? -2.789 12.891 -10.844 1 40.12 106 GLY A C 1
ATOM 817 O O . GLY A 1 106 ? -3.865 12.836 -10.242 1 40.12 106 GLY A O 1
ATOM 818 N N . SER A 1 107 ? -2.018 11.766 -10.969 1 44.78 107 SER A N 1
ATOM 819 C CA . SER A 1 107 ? -2.49 10.586 -10.258 1 44.78 107 SER A CA 1
ATOM 820 C C . SER A 1 107 ? -1.883 10.5 -8.859 1 44.78 107 SER A C 1
ATOM 822 O O . SER A 1 107 ? -0.758 10.953 -8.641 1 44.78 107 SER A O 1
ATOM 824 N N . ILE A 1 108 ? -2.668 10.266 -7.938 1 47.56 108 ILE A N 1
ATOM 825 C CA . ILE A 1 108 ? -2.297 10.07 -6.539 1 47.56 108 ILE A CA 1
ATOM 826 C C . ILE A 1 108 ? -1.033 9.219 -6.453 1 47.56 108 ILE A C 1
ATOM 828 O O . ILE A 1 108 ? -0.282 9.305 -5.48 1 47.56 108 ILE A O 1
ATOM 832 N N . ALA A 1 109 ? -0.76 8.273 -7.434 1 45.94 109 ALA A N 1
ATOM 833 C CA . ALA A 1 109 ? 0.454 7.461 -7.488 1 45.94 109 ALA A CA 1
ATOM 834 C C . ALA A 1 109 ? 1.702 8.336 -7.441 1 45.94 109 ALA A C 1
ATOM 836 O O . ALA A 1 109 ? 2.805 7.844 -7.191 1 45.94 109 ALA A O 1
ATOM 837 N N . LEU A 1 110 ? 1.55 9.586 -7.84 1 45.84 110 LEU A N 1
ATOM 838 C CA . LEU A 1 110 ? 2.637 10.555 -7.902 1 45.84 110 LEU A CA 1
ATOM 839 C C . LEU A 1 110 ? 2.797 11.289 -6.574 1 45.84 110 LEU A C 1
ATOM 841 O O . LEU A 1 110 ? 3.598 12.219 -6.465 1 45.84 110 LEU A O 1
ATOM 845 N N . LEU A 1 111 ? 1.929 10.906 -5.758 1 46.94 111 LEU A N 1
ATOM 846 C CA . LEU A 1 111 ? 2.193 11.562 -4.477 1 46.94 111 LEU A CA 1
ATOM 847 C C . LEU A 1 111 ? 3.422 10.961 -3.805 1 46.94 111 LEU A C 1
ATOM 849 O O . LEU A 1 111 ? 3.688 9.758 -3.941 1 46.94 111 LEU A O 1
ATOM 853 N N . MET B 1 1 ? 2.963 23.281 12.398 1 59.84 1 MET B N 1
ATOM 854 C CA . MET B 1 1 ? 2.967 22.172 11.461 1 59.84 1 MET B CA 1
ATOM 855 C C . MET B 1 1 ? 3.926 22.438 10.305 1 59.84 1 MET B C 1
ATOM 857 O O . MET B 1 1 ? 3.873 23.484 9.68 1 59.84 1 MET B O 1
ATOM 861 N N . ALA B 1 2 ? 4.973 21.578 10.062 1 77.62 2 ALA B N 1
ATOM 862 C CA . ALA B 1 2 ? 6.012 21.891 9.078 1 77.62 2 ALA B CA 1
ATOM 863 C C . ALA B 1 2 ? 5.41 22.125 7.699 1 77.62 2 ALA B C 1
ATOM 865 O O . ALA B 1 2 ? 4.367 21.562 7.363 1 77.62 2 ALA B O 1
ATOM 866 N N . LEU B 1 3 ? 5.699 23.234 7.07 1 83.06 3 LEU B N 1
ATOM 867 C CA . LEU B 1 3 ? 5.305 23.641 5.727 1 83.06 3 LEU B CA 1
ATOM 868 C C . LEU B 1 3 ? 5.293 22.453 4.773 1 83.06 3 LEU B C 1
ATOM 870 O O . LEU B 1 3 ? 4.43 22.375 3.895 1 83.06 3 LEU B O 1
ATOM 874 N N . GLN B 1 4 ? 6.16 21.594 5.012 1 85.44 4 GLN B N 1
ATOM 875 C CA . GLN B 1 4 ? 6.258 20.438 4.125 1 85.44 4 GLN B CA 1
ATOM 876 C C . GLN B 1 4 ? 5.035 19.531 4.258 1 85.44 4 GLN B C 1
ATOM 878 O O . GLN B 1 4 ? 4.535 19 3.264 1 85.44 4 GLN B O 1
ATOM 883 N N . VAL B 1 5 ? 4.488 19.422 5.422 1 89.25 5 VAL B N 1
ATOM 884 C CA . VAL B 1 5 ? 3.326 18.578 5.668 1 89.25 5 VAL B CA 1
ATOM 885 C C . VAL B 1 5 ? 2.094 19.188 5 1 89.25 5 VAL B C 1
ATOM 887 O O . VAL B 1 5 ? 1.323 18.484 4.348 1 89.25 5 VAL B O 1
ATOM 890 N N . GLU B 1 6 ? 1.972 20.453 5.129 1 87.56 6 GLU B N 1
ATOM 891 C CA . GLU B 1 6 ? 0.822 21.156 4.562 1 87.56 6 GLU B CA 1
ATOM 892 C C . GLU B 1 6 ? 0.805 21.047 3.041 1 87.56 6 GLU B C 1
ATOM 894 O O . GLU B 1 6 ? -0.255 20.859 2.438 1 87.56 6 GLU B O 1
ATOM 899 N N . ARG B 1 7 ? 1.938 21.25 2.523 1 87.44 7 ARG B N 1
ATOM 900 C CA . ARG B 1 7 ? 2.021 21.188 1.066 1 87.44 7 ARG B CA 1
ATOM 901 C C . ARG B 1 7 ? 1.634 19.797 0.551 1 87.44 7 ARG B C 1
ATOM 903 O O . ARG B 1 7 ? 0.903 19.688 -0.434 1 87.44 7 ARG B O 1
ATOM 910 N N . ARG B 1 8 ? 2.125 18.766 1.216 1 89.12 8 ARG B N 1
ATOM 911 C CA . 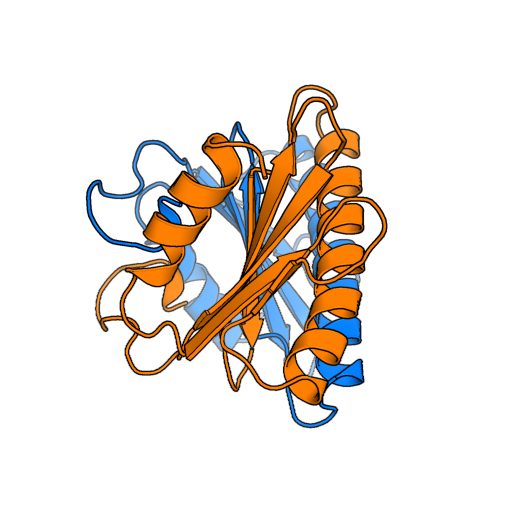ARG B 1 8 ? 1.784 17.406 0.812 1 89.12 8 ARG B CA 1
ATOM 912 C C . ARG B 1 8 ? 0.303 17.125 1.038 1 89.12 8 ARG B C 1
ATOM 914 O O . ARG B 1 8 ? -0.354 16.5 0.194 1 89.12 8 ARG B O 1
ATOM 921 N N . LEU B 1 9 ? -0.176 17.609 2.125 1 89.69 9 LEU B N 1
ATOM 922 C CA . LEU B 1 9 ? -1.593 17.453 2.432 1 89.69 9 LEU B CA 1
ATOM 923 C C . LEU B 1 9 ? -2.461 18.078 1.351 1 89.69 9 LEU B C 1
ATOM 925 O O . LEU B 1 9 ? -3.436 17.469 0.896 1 89.69 9 LEU B O 1
ATOM 929 N N . GLU B 1 10 ? -2.088 19.234 0.963 1 89.56 10 GLU B N 1
ATOM 930 C CA . GLU B 1 10 ? -2.848 19.938 -0.064 1 89.56 10 GLU B CA 1
ATOM 931 C C . GLU B 1 10 ? -2.859 19.156 -1.376 1 89.56 10 GLU B C 1
ATOM 933 O O . GLU B 1 10 ? -3.891 19.078 -2.047 1 89.56 10 GLU B O 1
ATOM 938 N N . ARG B 1 11 ? -1.727 18.641 -1.695 1 87.25 11 ARG B N 1
ATOM 939 C CA . ARG B 1 11 ? -1.612 17.859 -2.922 1 87.25 11 ARG B CA 1
ATOM 940 C C . ARG B 1 11 ? -2.51 16.625 -2.869 1 87.25 11 ARG B C 1
ATOM 942 O O . ARG B 1 11 ? -3.203 16.312 -3.838 1 87.25 11 ARG B O 1
ATOM 949 N N . ILE B 1 12 ? -2.547 15.969 -1.813 1 86.06 12 ILE B N 1
ATOM 950 C CA . ILE B 1 12 ? -3.344 14.758 -1.648 1 86.06 12 ILE B CA 1
ATOM 951 C C . ILE B 1 12 ? -4.828 15.117 -1.66 1 86.06 12 ILE B C 1
ATOM 953 O O . ILE B 1 12 ? -5.633 14.422 -2.289 1 86.06 12 ILE B O 1
ATOM 957 N N . GLN B 1 13 ? -5.133 16.219 -0.992 1 87.88 13 GLN B N 1
ATOM 958 C CA . GLN B 1 13 ? -6.52 16.656 -0.903 1 87.88 13 GLN B CA 1
ATOM 959 C C . GLN B 1 13 ? -7.051 17.094 -2.268 1 87.88 13 GLN B C 1
ATOM 961 O O . GLN B 1 13 ? -8.258 17.031 -2.518 1 87.88 13 GLN B O 1
ATOM 966 N N . SER B 1 14 ? -6.219 17.516 -3.078 1 86.12 14 SER B N 1
ATOM 967 C CA . SER B 1 14 ? -6.637 18.047 -4.375 1 86.12 14 SER B CA 1
ATOM 968 C C . SER B 1 14 ? -6.91 16.922 -5.363 1 86.12 14 SER B C 1
ATOM 970 O O . SER B 1 14 ? -7.473 17.156 -6.438 1 86.12 14 SER B O 1
ATOM 972 N N . HIS B 1 15 ? -6.52 15.773 -4.957 1 81.5 15 HIS B N 1
ATOM 973 C CA . HIS B 1 15 ? -6.734 14.648 -5.852 1 81.5 15 HIS B CA 1
ATOM 974 C C . 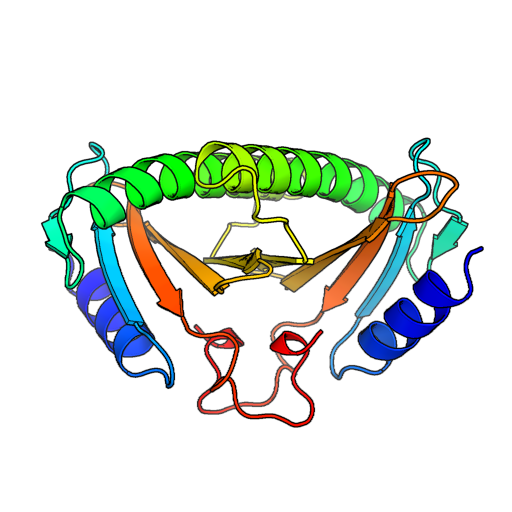HIS B 1 15 ? -8.211 14.273 -5.922 1 81.5 15 HIS B C 1
ATOM 976 O O . HIS B 1 15 ? -8.922 14.32 -4.914 1 81.5 15 HIS B O 1
ATOM 982 N N . LYS B 1 16 ? -8.562 13.898 -7.094 1 81.69 16 LYS B N 1
ATOM 983 C CA . LYS B 1 16 ? -9.961 13.539 -7.324 1 81.69 16 LYS B CA 1
ATOM 984 C C . LYS B 1 16 ? -10.359 12.336 -6.48 1 81.69 16 LYS B C 1
ATOM 986 O O . LYS B 1 16 ? -9.602 11.367 -6.375 1 81.69 16 LYS B O 1
ATOM 991 N N . GLY B 1 17 ? -11.539 12.453 -5.91 1 86.31 17 GLY B N 1
ATOM 992 C CA . GLY B 1 17 ? -12.125 11.297 -5.242 1 86.31 17 GLY B CA 1
ATOM 993 C C . GLY B 1 17 ? -11.75 11.211 -3.775 1 86.31 17 GLY B C 1
ATOM 994 O O . GLY B 1 17 ? -12.195 10.297 -3.072 1 86.31 17 GLY B O 1
ATOM 995 N N . VAL B 1 18 ? -10.953 12.188 -3.342 1 89.38 18 VAL B N 1
ATOM 996 C CA . VAL B 1 18 ? -10.609 12.188 -1.922 1 89.38 18 VAL B CA 1
ATOM 997 C C . VAL B 1 18 ? -11.852 12.531 -1.094 1 89.38 18 VAL B C 1
ATOM 999 O O . VAL B 1 18 ? -12.477 13.57 -1.314 1 89.38 18 VAL B O 1
ATOM 1002 N N . LEU B 1 19 ? -12.125 11.656 -0.167 1 92.44 19 LEU B N 1
ATOM 1003 C CA . LEU B 1 19 ? -13.32 11.797 0.657 1 92.44 19 LEU B CA 1
ATOM 1004 C C . LEU B 1 19 ? -12.992 12.484 1.979 1 92.44 19 LEU B C 1
ATOM 1006 O O . LEU B 1 19 ? -13.867 13.086 2.605 1 92.44 19 LEU B O 1
ATOM 1010 N N . GLY B 1 20 ? -11.82 12.344 2.42 1 93.25 20 GLY B N 1
ATOM 1011 C CA . GLY B 1 20 ? -11.375 12.898 3.689 1 93.25 20 GLY B CA 1
ATOM 1012 C C . GLY B 1 20 ? -9.891 12.695 3.943 1 93.25 20 GLY B C 1
ATOM 1013 O O . GLY B 1 20 ? -9.25 11.875 3.277 1 93.25 20 GLY B O 1
ATOM 1014 N N . SER B 1 21 ? -9.398 13.492 4.832 1 94.94 21 SER B N 1
ATOM 1015 C CA . SER B 1 21 ? -7.973 13.406 5.148 1 94.94 21 SER B CA 1
ATOM 1016 C C . SER B 1 21 ? -7.707 13.773 6.605 1 94.94 21 SER B C 1
ATOM 1018 O O . SER B 1 21 ? -8.562 14.367 7.266 1 94.94 21 SER B O 1
ATOM 1020 N N . ALA B 1 22 ? -6.598 13.359 7.082 1 94.62 22 ALA B N 1
ATOM 1021 C CA . ALA B 1 22 ? -6.156 13.695 8.438 1 94.62 22 ALA B CA 1
ATOM 1022 C C . ALA B 1 22 ? -4.633 13.789 8.508 1 94.62 22 ALA B C 1
ATOM 1024 O O . ALA B 1 22 ? -3.93 13.164 7.711 1 94.62 22 ALA B O 1
ATOM 1025 N N . VAL B 1 23 ? -4.246 14.609 9.414 1 94.5 23 VAL B N 1
ATOM 1026 C CA . VAL B 1 23 ? -2.83 14.695 9.75 1 94.5 23 VAL B CA 1
ATOM 1027 C C . VAL B 1 23 ? -2.617 14.242 11.195 1 94.5 23 VAL B C 1
ATOM 1029 O O . VAL B 1 23 ? -3.281 14.734 12.109 1 94.5 23 VAL B O 1
ATOM 1032 N N . ILE B 1 24 ? -1.739 13.305 11.305 1 93.19 24 ILE B N 1
ATOM 1033 C CA . ILE B 1 24 ? -1.426 12.742 12.609 1 93.19 24 ILE B CA 1
ATOM 1034 C C . ILE B 1 24 ? 0.011 13.086 12.992 1 93.19 24 ILE B C 1
ATOM 1036 O O . ILE B 1 24 ? 0.934 12.906 12.195 1 93.19 24 ILE B O 1
ATOM 1040 N N . ASN B 1 25 ? 0.219 13.586 14.234 1 91.94 25 ASN B N 1
ATOM 1041 C CA . ASN B 1 25 ? 1.565 13.953 14.656 1 91.94 25 ASN B CA 1
ATOM 1042 C C . ASN B 1 25 ? 2.322 12.75 15.227 1 91.94 25 ASN B C 1
ATOM 1044 O O . ASN B 1 25 ? 1.765 11.656 15.336 1 91.94 25 ASN B O 1
ATOM 1048 N N . PRO B 1 26 ? 3.617 12.867 15.477 1 89.19 26 PRO B N 1
ATOM 1049 C CA . PRO B 1 26 ? 4.438 11.75 15.953 1 89.19 26 PRO B CA 1
ATOM 1050 C C . PRO B 1 26 ? 3.9 11.125 17.234 1 89.19 26 PRO B C 1
ATOM 1052 O O . PRO B 1 26 ? 4.105 9.938 17.484 1 89.19 26 PRO B O 1
ATOM 1055 N N . GLU B 1 27 ? 3.223 11.867 17.984 1 88.94 27 GLU B N 1
ATOM 1056 C CA . GLU B 1 27 ? 2.676 11.375 19.234 1 88.94 27 GLU B CA 1
ATOM 1057 C C . GLU B 1 27 ? 1.387 10.594 19.016 1 88.94 27 GLU B C 1
ATOM 1059 O O . GLU B 1 27 ? 0.869 9.953 19.938 1 88.94 27 GLU B O 1
ATOM 1064 N N . GLY B 1 28 ? 0.838 10.672 17.844 1 86.75 28 GLY B N 1
ATOM 1065 C CA . GLY B 1 28 ? -0.373 9.938 17.516 1 86.75 28 GLY B CA 1
ATOM 1066 C C . GLY B 1 28 ? -1.632 10.773 17.625 1 86.75 28 GLY B C 1
ATOM 1067 O O . GLY B 1 28 ? -2.744 10.258 17.516 1 86.75 28 GLY B O 1
ATOM 1068 N N . LYS B 1 29 ? -1.45 12.023 17.828 1 90.31 29 LYS B N 1
ATOM 1069 C CA . LYS B 1 29 ? -2.605 12.906 17.922 1 90.31 29 LYS B CA 1
ATOM 1070 C C . LYS B 1 29 ? -3 13.453 16.547 1 90.31 29 LYS B C 1
ATOM 1072 O O . LYS B 1 29 ? -2.135 13.805 15.742 1 90.31 29 LYS B O 1
ATOM 1077 N N . VAL B 1 30 ? -4.344 13.578 16.359 1 92.31 30 VAL B N 1
ATOM 1078 C CA . VAL B 1 30 ? -4.848 14.156 15.117 1 92.31 30 VAL B CA 1
ATOM 1079 C C . VAL B 1 30 ? -4.75 15.672 15.164 1 92.31 30 VAL B C 1
ATOM 1081 O O . VAL B 1 30 ? -5.254 16.312 16.094 1 92.31 30 VAL B O 1
ATOM 1084 N N . LEU B 1 31 ? -4.082 16.25 14.219 1 91.56 31 LEU B N 1
ATOM 1085 C CA . LEU B 1 31 ? -3.893 17.688 14.188 1 91.56 31 LEU B CA 1
ATOM 1086 C C . LEU B 1 31 ? -4.949 18.359 13.305 1 91.56 31 LEU B C 1
ATOM 1088 O O . LEU B 1 31 ? -5.332 19.5 13.555 1 91.56 31 LEU B O 1
ATOM 1092 N N . ARG B 1 32 ? -5.297 17.734 12.328 1 92.25 32 ARG B N 1
ATOM 1093 C CA . ARG B 1 32 ? -6.273 18.203 11.352 1 92.25 32 ARG B CA 1
ATOM 1094 C C . ARG B 1 32 ? -7.031 17.047 10.727 1 92.25 32 ARG B C 1
ATOM 1096 O O . ARG B 1 32 ? -6.445 15.984 10.461 1 92.25 32 ARG B O 1
ATOM 1103 N N . THR B 1 33 ? -8.305 17.266 10.531 1 93.56 33 THR B N 1
ATOM 1104 C CA . THR B 1 33 ? -9.086 16.234 9.852 1 93.56 33 THR B CA 1
ATOM 1105 C C . THR B 1 33 ? -10.305 16.844 9.172 1 93.56 33 THR B C 1
ATOM 1107 O O . THR B 1 33 ? -10.867 17.844 9.648 1 93.56 33 THR B O 1
ATOM 1110 N N . SER B 1 34 ? -10.602 16.359 8 1 94.06 34 SER B N 1
ATOM 1111 C CA . SER B 1 34 ? -11.852 16.703 7.332 1 94.06 34 SER B CA 1
ATOM 1112 C C . SER B 1 34 ? -12.898 15.609 7.512 1 94.06 34 SER B C 1
ATOM 1114 O O . SER B 1 34 ? -13.945 15.625 6.863 1 94.06 34 SER B O 1
ATOM 1116 N N . MET B 1 35 ? -12.555 14.648 8.336 1 92.06 35 MET B N 1
ATOM 1117 C CA . MET B 1 35 ? -13.453 13.523 8.609 1 92.06 35 MET B CA 1
ATOM 1118 C C . MET B 1 35 ? -14.008 13.617 10.031 1 92.06 35 MET B C 1
ATOM 1120 O O . MET B 1 35 ? -13.562 14.445 10.828 1 92.06 35 MET B O 1
ATOM 1124 N N . ASP B 1 36 ? -15.039 12.828 10.266 1 92.88 36 ASP B N 1
ATOM 1125 C CA . ASP B 1 36 ? -15.562 12.805 11.625 1 92.88 36 ASP B CA 1
ATOM 1126 C C . ASP B 1 36 ? -14.578 12.125 12.578 1 92.88 36 ASP B C 1
ATOM 1128 O O . ASP B 1 36 ? -13.688 11.398 12.148 1 92.88 36 ASP B O 1
ATOM 1132 N N . THR B 1 37 ? -14.805 12.359 13.883 1 89.06 37 THR B N 1
ATOM 1133 C CA . THR B 1 37 ? -13.867 11.922 14.906 1 89.06 37 THR B CA 1
ATOM 1134 C C . THR B 1 37 ? -13.75 10.398 14.922 1 89.06 37 THR B C 1
ATOM 1136 O O . THR B 1 37 ? -12.648 9.859 15.047 1 89.06 37 THR B O 1
ATOM 1139 N N . THR B 1 38 ? -14.836 9.758 14.758 1 88.19 38 THR B N 1
ATOM 1140 C CA . THR B 1 38 ? -14.836 8.297 14.805 1 88.19 38 THR B CA 1
ATOM 1141 C C . THR B 1 38 ? -14.031 7.715 13.648 1 88.19 38 THR B C 1
ATOM 1143 O O . THR B 1 38 ? -13.156 6.871 13.859 1 88.19 38 THR B O 1
ATOM 1146 N N . THR B 1 39 ? -14.289 8.148 12.438 1 87.31 39 THR B N 1
ATOM 1147 C CA . THR B 1 39 ? -13.57 7.707 11.25 1 87.31 39 THR B CA 1
ATOM 1148 C C . THR B 1 39 ? -12.094 8.062 11.352 1 87.31 39 THR B C 1
ATOM 1150 O O . THR B 1 39 ? -11.227 7.227 11.055 1 87.31 39 THR B O 1
ATOM 1153 N N . THR B 1 40 ? -11.828 9.227 11.844 1 90.88 40 THR B N 1
ATOM 1154 C CA . THR B 1 40 ? -10.453 9.695 11.977 1 90.88 40 THR B CA 1
ATOM 1155 C C . THR B 1 40 ? -9.664 8.797 12.93 1 90.88 40 THR B C 1
ATOM 1157 O O . THR B 1 40 ? -8.547 8.383 12.617 1 90.88 40 THR B O 1
ATOM 1160 N N . ASN B 1 41 ? -10.234 8.484 14.078 1 87.25 41 ASN B N 1
ATOM 1161 C CA . ASN B 1 41 ? -9.555 7.656 15.062 1 87.25 41 ASN B CA 1
ATOM 1162 C C . ASN B 1 41 ? -9.32 6.242 14.531 1 87.25 41 ASN B C 1
ATOM 1164 O O . ASN B 1 41 ? -8.258 5.66 14.75 1 87.25 41 ASN B O 1
ATOM 1168 N N . GLN B 1 42 ? -10.289 5.77 13.891 1 86.81 42 GLN B N 1
ATOM 1169 C CA . GLN B 1 42 ? -10.195 4.418 13.344 1 86.81 42 GLN B CA 1
ATOM 1170 C C . GLN B 1 42 ? -9.055 4.316 12.328 1 86.81 42 GLN B C 1
ATOM 1172 O O . GLN B 1 42 ? -8.242 3.391 12.391 1 86.81 42 GLN B O 1
ATOM 1177 N N . TYR B 1 43 ? -8.969 5.277 11.531 1 86.81 43 TYR B N 1
ATOM 1178 C CA . TYR B 1 43 ? -7.977 5.215 10.469 1 86.81 43 TYR B CA 1
ATOM 1179 C C . TYR B 1 43 ? -6.605 5.648 10.969 1 86.81 43 TYR B C 1
ATOM 1181 O O . TYR B 1 43 ? -5.578 5.168 10.484 1 86.81 43 TYR B O 1
ATOM 1189 N N . ALA B 1 44 ? -6.59 6.492 11.984 1 88.75 44 ALA B N 1
ATOM 1190 C CA . ALA B 1 44 ? -5.312 6.965 12.516 1 88.75 44 ALA B CA 1
ATOM 1191 C C . ALA B 1 44 ? -4.488 5.809 13.078 1 88.75 44 ALA B C 1
ATOM 1193 O O . ALA B 1 44 ? -3.301 5.68 12.773 1 88.75 44 ALA B O 1
ATOM 1194 N N . ASN B 1 45 ? -5.121 5.016 13.844 1 83.5 45 ASN B N 1
ATOM 1195 C CA . ASN B 1 45 ? -4.422 3.887 14.453 1 83.5 45 ASN B CA 1
ATOM 1196 C C . ASN B 1 45 ? -3.961 2.887 13.398 1 83.5 45 ASN B C 1
ATOM 1198 O O . ASN B 1 45 ? -2.812 2.439 13.414 1 83.5 45 ASN B O 1
ATOM 1202 N N . MET B 1 46 ? -4.895 2.629 12.5 1 83.88 46 MET B N 1
ATOM 1203 C CA . MET B 1 46 ? -4.602 1.677 11.438 1 83.88 46 MET B CA 1
ATOM 1204 C C . MET B 1 46 ? -3.432 2.156 10.586 1 83.88 46 MET B C 1
ATOM 1206 O O . MET B 1 46 ? -2.516 1.386 10.289 1 83.88 46 MET B O 1
ATOM 1210 N N . CYS B 1 47 ? -3.418 3.391 10.328 1 88.19 47 CYS B N 1
ATOM 1211 C CA . CYS B 1 47 ? -2.447 3.953 9.398 1 88.19 47 CYS B CA 1
ATOM 1212 C C . CYS B 1 47 ? -1.062 4.02 10.031 1 88.19 47 CYS B C 1
ATOM 1214 O O . CYS B 1 47 ? -0.062 3.713 9.383 1 88.19 47 CYS B O 1
ATOM 1216 N N . LYS B 1 48 ? -1.107 4.359 11.266 1 87.81 48 LYS B N 1
ATOM 1217 C CA . LYS B 1 48 ? 0.171 4.414 11.969 1 87.81 48 LYS B CA 1
ATOM 1218 C C . LYS B 1 48 ? 0.834 3.039 12.016 1 87.81 48 LYS B C 1
ATOM 1220 O O . LYS B 1 48 ? 2.021 2.908 11.711 1 87.81 48 LYS B O 1
ATOM 1225 N N . ASN B 1 49 ? 0.1 2.104 12.359 1 89.44 49 ASN B N 1
ATOM 1226 C CA . ASN B 1 49 ? 0.63 0.75 12.477 1 89.44 49 ASN B CA 1
ATOM 1227 C C . ASN B 1 49 ? 1.092 0.215 11.125 1 89.44 49 ASN B C 1
ATOM 1229 O O . ASN B 1 49 ? 2.205 -0.301 11 1 89.44 49 ASN B O 1
ATOM 1233 N N . LEU B 1 50 ? 0.339 0.383 10.109 1 92.56 50 LEU B N 1
ATOM 1234 C CA . LEU B 1 50 ? 0.655 -0.144 8.781 1 92.56 50 LEU B CA 1
ATOM 1235 C C . LEU B 1 50 ? 1.875 0.557 8.195 1 92.56 50 LEU B C 1
ATOM 1237 O O . LEU B 1 50 ? 2.746 -0.09 7.609 1 92.56 50 LEU B O 1
ATOM 1241 N N . ALA B 1 51 ? 1.865 1.859 8.352 1 93.56 51 ALA B N 1
ATOM 1242 C CA . ALA B 1 51 ? 2.992 2.619 7.82 1 93.56 51 ALA B CA 1
ATOM 1243 C C . ALA B 1 51 ? 4.293 2.234 8.516 1 93.56 51 ALA B C 1
ATOM 1245 O O . ALA B 1 51 ? 5.34 2.119 7.875 1 93.56 51 ALA B O 1
ATOM 1246 N N . SER B 1 52 ? 4.215 2.086 9.844 1 91 52 SER B N 1
ATOM 1247 C CA . SER B 1 52 ? 5.406 1.696 10.586 1 91 52 SER B CA 1
ATOM 1248 C C . SER B 1 52 ? 5.906 0.323 10.156 1 91 52 SER B C 1
ATOM 1250 O O . SER B 1 52 ? 7.105 0.133 9.945 1 91 52 SER B O 1
ATOM 1252 N N . MET B 1 53 ? 5.023 -0.567 10.016 1 91.31 53 MET B N 1
ATOM 1253 C CA . MET B 1 53 ? 5.387 -1.915 9.586 1 91.31 53 MET B CA 1
ATOM 1254 C C . MET B 1 53 ? 5.949 -1.9 8.172 1 91.31 53 MET B C 1
ATOM 1256 O O . MET B 1 53 ? 6.961 -2.543 7.895 1 91.31 53 MET B O 1
ATOM 1260 N N . ALA B 1 54 ? 5.293 -1.232 7.27 1 94.94 54 ALA B N 1
ATOM 1261 C CA . ALA B 1 54 ? 5.77 -1.132 5.895 1 94.94 54 ALA B CA 1
ATOM 1262 C C . ALA B 1 54 ? 7.168 -0.524 5.84 1 94.94 54 ALA B C 1
ATOM 1264 O O . ALA B 1 54 ? 8.039 -1.023 5.125 1 94.94 54 ALA B O 1
ATOM 1265 N N . ARG B 1 55 ? 7.332 0.515 6.578 1 93.88 55 ARG B N 1
ATOM 1266 C CA . ARG B 1 55 ? 8.641 1.16 6.609 1 93.88 55 ARG B CA 1
ATOM 1267 C C . ARG B 1 55 ? 9.711 0.204 7.125 1 93.88 55 ARG B C 1
ATOM 1269 O O . ARG B 1 55 ? 10.805 0.12 6.559 1 93.88 55 ARG B O 1
ATOM 1276 N N . GLY B 1 56 ? 9.398 -0.432 8.242 1 93.12 56 GLY B N 1
ATOM 1277 C CA . GLY B 1 56 ? 10.32 -1.416 8.773 1 93.12 56 GLY B CA 1
ATOM 1278 C C . GLY B 1 56 ? 10.695 -2.492 7.77 1 93.12 56 GLY B C 1
ATOM 1279 O O . GLY B 1 56 ? 11.867 -2.84 7.633 1 93.12 56 GLY B O 1
ATOM 1280 N N . THR B 1 57 ? 9.703 -2.998 7.094 1 91.94 57 THR B N 1
ATOM 1281 C CA . THR B 1 57 ? 9.93 -4.047 6.105 1 91.94 57 THR B CA 1
ATOM 1282 C C . THR B 1 57 ? 10.797 -3.531 4.961 1 91.94 57 THR B C 1
ATOM 1284 O O . THR B 1 57 ? 11.711 -4.223 4.504 1 91.94 57 THR B O 1
ATOM 1287 N N . VAL B 1 58 ? 10.562 -2.34 4.441 1 92.56 58 VAL B N 1
ATOM 1288 C CA . VAL B 1 58 ? 11.32 -1.726 3.359 1 92.56 58 VAL B CA 1
ATOM 1289 C C . VAL B 1 58 ? 12.789 -1.593 3.766 1 92.56 58 VAL B C 1
ATOM 1291 O O . VAL B 1 58 ? 13.688 -1.935 2.994 1 92.56 58 VAL B O 1
ATOM 1294 N N . ARG B 1 59 ? 13.023 -1.232 4.977 1 93.25 59 ARG B N 1
ATOM 1295 C CA . ARG B 1 59 ? 14.383 -0.986 5.445 1 93.25 59 ARG B CA 1
ATOM 1296 C C . ARG B 1 59 ? 15.109 -2.295 5.738 1 93.25 59 ARG B C 1
ATOM 1298 O O . ARG B 1 59 ? 16.344 -2.361 5.66 1 93.25 59 ARG B O 1
ATOM 1305 N N . ASP B 1 60 ? 14.305 -3.312 6.078 1 90.25 60 ASP B N 1
ATOM 1306 C CA . ASP B 1 60 ? 14.898 -4.641 6.246 1 90.25 60 ASP B CA 1
ATOM 1307 C C . ASP B 1 60 ? 15.469 -5.156 4.926 1 90.25 60 ASP B C 1
ATOM 1309 O O . ASP B 1 60 ? 16.469 -5.883 4.914 1 90.25 60 ASP B O 1
ATOM 1313 N N . VAL B 1 61 ? 14.773 -4.816 3.801 1 87.56 61 VAL B N 1
ATOM 1314 C CA . VAL B 1 61 ? 15.211 -5.25 2.479 1 87.56 61 VAL B CA 1
ATOM 1315 C C . VAL B 1 61 ? 16.391 -4.402 2.023 1 87.56 61 VAL B C 1
ATOM 1317 O O . VAL B 1 61 ? 17.375 -4.93 1.498 1 87.56 61 VAL B O 1
ATOM 1320 N N . ASP B 1 62 ? 16.234 -3.094 2.24 1 91.94 62 ASP B N 1
ATOM 1321 C CA . ASP B 1 62 ? 17.297 -2.137 1.918 1 91.94 62 ASP B CA 1
ATOM 1322 C C . ASP B 1 62 ? 17.312 -0.984 2.918 1 91.94 62 ASP B C 1
ATOM 1324 O O . ASP B 1 62 ? 16.453 -0.101 2.875 1 91.94 62 ASP B O 1
ATOM 1328 N N . PRO B 1 63 ? 18.312 -1.003 3.791 1 93.69 63 PRO B N 1
ATOM 1329 C CA . PRO B 1 63 ? 18.375 0.022 4.836 1 93.69 63 PRO B CA 1
ATOM 1330 C C . PRO B 1 63 ? 18.469 1.437 4.273 1 93.69 63 PRO B C 1
ATOM 1332 O O . PRO B 1 63 ? 18.203 2.41 4.98 1 93.69 63 PRO B O 1
ATOM 1335 N N . ALA B 1 64 ? 18.906 1.584 3.02 1 95.75 64 ALA B N 1
ATOM 1336 C CA . ALA B 1 64 ? 19.016 2.908 2.414 1 95.75 64 ALA B CA 1
ATOM 1337 C C . ALA B 1 64 ? 17.688 3.352 1.808 1 95.75 64 ALA B C 1
ATOM 1339 O O . ALA B 1 64 ? 17.547 4.496 1.369 1 95.75 64 ALA B O 1
ATOM 1340 N N . ASP B 1 65 ? 16.875 2.477 1.705 1 93.44 65 ASP B N 1
ATOM 1341 C CA . ASP B 1 65 ? 15.539 2.768 1.179 1 93.44 65 ASP B CA 1
ATOM 1342 C C . ASP B 1 65 ? 14.609 3.254 2.285 1 93.44 65 ASP B C 1
ATOM 1344 O O . ASP B 1 65 ? 14.945 3.176 3.469 1 93.44 65 ASP B O 1
ATOM 1348 N N . ASP B 1 66 ? 13.453 3.953 1.882 1 95.06 66 ASP B N 1
ATOM 1349 C CA . ASP B 1 66 ? 12.453 4.426 2.83 1 95.06 66 ASP B CA 1
ATOM 1350 C C . ASP B 1 66 ? 11.055 4.434 2.199 1 95.06 66 ASP B C 1
ATOM 1352 O O . ASP B 1 66 ? 10.93 4.441 0.974 1 95.06 66 ASP B O 1
ATOM 1356 N N . LEU B 1 67 ? 10.156 4.34 3.104 1 94.69 67 LEU B N 1
ATOM 1357 C CA . LEU B 1 67 ? 8.766 4.383 2.652 1 94.69 67 LEU B CA 1
ATOM 1358 C C . LEU B 1 67 ? 8.352 5.809 2.305 1 94.69 67 LEU B C 1
ATOM 1360 O O . LEU B 1 67 ? 8.57 6.73 3.094 1 94.69 67 LEU B O 1
ATOM 1364 N N . LEU B 1 68 ? 7.762 6.031 1.108 1 92.88 68 LEU B N 1
ATOM 1365 C CA . LEU B 1 68 ? 7.246 7.34 0.722 1 92.88 68 LEU B CA 1
ATOM 1366 C C . LEU B 1 68 ? 5.723 7.375 0.826 1 92.88 68 LEU B C 1
ATOM 1368 O O . LEU B 1 68 ? 5.156 8.312 1.385 1 92.88 68 LEU B O 1
ATOM 1372 N N . ILE B 1 69 ? 5.086 6.336 0.311 1 93.25 69 ILE B N 1
ATOM 1373 C CA . ILE B 1 69 ? 3.631 6.285 0.32 1 93.25 69 ILE B CA 1
ATOM 1374 C C . ILE B 1 69 ? 3.166 4.836 0.431 1 93.25 69 ILE B C 1
ATOM 1376 O O . ILE B 1 69 ? 3.771 3.936 -0.157 1 93.25 69 ILE B O 1
ATOM 1380 N N . LEU B 1 70 ? 2.197 4.633 1.242 1 94.31 70 LEU B N 1
ATOM 1381 C CA . LEU B 1 70 ? 1.481 3.365 1.315 1 94.31 70 LEU B CA 1
ATOM 1382 C C . LEU B 1 70 ? 0.034 3.531 0.864 1 94.31 70 LEU B C 1
ATOM 1384 O O . LEU B 1 70 ? -0.654 4.457 1.299 1 94.31 70 LEU B O 1
ATOM 1388 N N . ARG B 1 71 ? -0.382 2.711 -0.047 1 92.81 71 ARG B N 1
ATOM 1389 C CA . ARG B 1 71 ? -1.769 2.73 -0.5 1 92.81 71 ARG B CA 1
ATOM 1390 C C . ARG B 1 71 ? -2.441 1.383 -0.259 1 92.81 71 ARG B C 1
ATOM 1392 O O . ARG B 1 71 ? -1.919 0.342 -0.664 1 92.81 71 ARG B O 1
ATOM 1399 N N . VAL B 1 72 ? -3.516 1.482 0.431 1 94.44 72 VAL B N 1
ATOM 1400 C CA . VAL B 1 72 ? -4.305 0.301 0.766 1 94.44 72 VAL B CA 1
ATOM 1401 C C . VAL B 1 72 ? -5.664 0.374 0.075 1 94.44 72 VAL B C 1
ATOM 1403 O O . VAL B 1 72 ? -6.547 1.119 0.506 1 94.44 72 VAL B O 1
ATOM 1406 N N . ARG B 1 73 ? -5.77 -0.396 -0.94 1 92.62 73 ARG B N 1
ATOM 1407 C CA . ARG B 1 73 ? -7.059 -0.456 -1.622 1 92.62 73 ARG B CA 1
ATOM 1408 C C . ARG B 1 73 ? -7.895 -1.625 -1.11 1 92.62 73 ARG B C 1
ATOM 1410 O O . ARG B 1 73 ? -7.426 -2.764 -1.081 1 92.62 73 ARG B O 1
ATOM 1417 N N . THR B 1 74 ? -9.047 -1.286 -0.667 1 93.25 74 THR B N 1
ATOM 1418 C CA . THR B 1 74 ? -10 -2.279 -0.185 1 93.25 74 THR B CA 1
ATOM 1419 C C . THR B 1 74 ? -11.242 -2.309 -1.067 1 93.25 74 THR B C 1
ATOM 1421 O O . THR B 1 74 ? -11.32 -1.587 -2.064 1 93.25 74 THR B O 1
ATOM 1424 N N . LYS B 1 75 ? -12.219 -3.141 -0.767 1 92.19 75 LYS B N 1
ATOM 1425 C CA . LYS B 1 75 ? -13.492 -3.197 -1.484 1 92.19 75 LYS B CA 1
ATOM 1426 C C . LYS B 1 75 ? -14.242 -1.871 -1.382 1 92.19 75 LYS B C 1
ATOM 1428 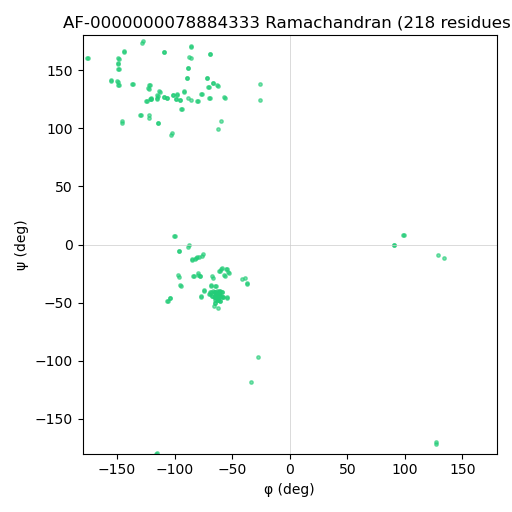O O . LYS B 1 75 ? -15 -1.512 -2.281 1 92.19 75 LYS B O 1
ATOM 1433 N N . GLU B 1 76 ? -13.953 -1.074 -0.385 1 91.19 76 GLU B N 1
ATOM 1434 C CA . GLU B 1 76 ? -14.758 0.101 -0.085 1 91.19 76 GLU B CA 1
ATOM 1435 C C . GLU B 1 76 ? -14.047 1.385 -0.493 1 91.19 76 GLU B C 1
ATOM 1437 O O . GLU B 1 76 ? -14.648 2.275 -1.094 1 91.19 76 GLU B O 1
ATOM 1442 N N . HIS B 1 77 ? -12.766 1.486 -0.089 1 90.69 77 HIS B N 1
ATOM 1443 C CA . HIS B 1 77 ? -12 2.711 -0.292 1 90.69 77 HIS B CA 1
ATOM 1444 C C . HIS B 1 77 ? -10.539 2.402 -0.602 1 90.69 77 HIS B C 1
ATOM 1446 O O . HIS B 1 77 ? -10.109 1.254 -0.489 1 90.69 77 HIS B O 1
ATOM 1452 N N . GLU B 1 78 ? -9.922 3.381 -1.039 1 91.75 78 GLU B N 1
ATOM 1453 C CA . GLU B 1 78 ? -8.461 3.389 -1.006 1 91.75 78 GLU B CA 1
ATOM 1454 C C . GLU B 1 78 ? -7.938 4.34 0.066 1 91.75 78 GLU B C 1
ATOM 1456 O O . GLU B 1 78 ? -8.328 5.512 0.108 1 91.75 78 GLU B O 1
ATOM 1461 N N . VAL B 1 79 ? -7.137 3.855 0.899 1 93.31 79 VAL B N 1
ATOM 1462 C CA . VAL B 1 79 ? -6.508 4.668 1.935 1 93.31 79 VAL B CA 1
ATOM 1463 C C . VAL B 1 79 ? -5.078 5.012 1.522 1 93.31 79 VAL B C 1
ATOM 1465 O O . VAL B 1 79 ? -4.301 4.129 1.155 1 93.31 79 VAL B O 1
ATOM 1468 N N . ILE B 1 80 ? -4.77 6.219 1.584 1 91.62 80 ILE B N 1
ATOM 1469 C CA . ILE B 1 80 ? -3.426 6.699 1.278 1 91.62 80 ILE B CA 1
ATOM 1470 C C . ILE B 1 80 ? -2.738 7.16 2.562 1 91.62 80 ILE B C 1
ATOM 1472 O O . ILE B 1 80 ? -3.307 7.93 3.338 1 91.62 80 ILE B O 1
ATOM 1476 N N . ILE B 1 81 ? -1.558 6.598 2.748 1 94.69 81 ILE B N 1
ATOM 1477 C CA . ILE B 1 81 ? -0.79 6.93 3.943 1 94.69 81 ILE B CA 1
ATOM 1478 C C . ILE B 1 81 ? 0.597 7.43 3.543 1 94.69 81 ILE B C 1
ATOM 1480 O O . ILE B 1 81 ? 1.346 6.723 2.865 1 94.69 81 ILE B O 1
ATOM 1484 N N . ALA B 1 82 ? 0.925 8.633 3.988 1 93.5 82 ALA B N 1
ATOM 1485 C CA . ALA B 1 82 ? 2.227 9.211 3.666 1 93.5 82 ALA B CA 1
ATOM 1486 C C . ALA B 1 82 ? 2.926 9.719 4.922 1 93.5 82 ALA B C 1
ATOM 1488 O O . ALA B 1 82 ? 2.486 10.695 5.535 1 93.5 82 ALA B O 1
ATOM 1489 N N . PRO B 1 83 ? 3.98 9 5.23 1 93.38 83 PRO B N 1
ATOM 1490 C CA . PRO B 1 83 ? 4.797 9.562 6.309 1 93.38 83 PRO B CA 1
ATOM 1491 C C . PRO B 1 83 ? 5.555 10.82 5.883 1 93.38 83 PRO B C 1
ATOM 1493 O O . PRO B 1 83 ? 5.996 10.922 4.734 1 93.38 83 PRO B O 1
ATOM 1496 N N . GLU B 1 84 ? 5.512 11.781 6.73 1 91.38 84 GLU B N 1
ATOM 1497 C CA . GLU B 1 84 ? 6.285 13.008 6.527 1 91.38 84 GLU B CA 1
ATOM 1498 C C . GLU B 1 84 ? 7.23 13.258 7.699 1 91.38 84 GLU B C 1
ATOM 1500 O O . GLU B 1 84 ? 6.785 13.586 8.797 1 91.38 84 GLU B O 1
ATOM 1505 N N . ARG B 1 85 ? 8.461 13.117 7.379 1 89.44 85 ARG B N 1
ATOM 1506 C CA . ARG B 1 85 ? 9.461 13.297 8.43 1 89.44 85 ARG B CA 1
ATOM 1507 C C . ARG B 1 85 ? 9.875 14.758 8.539 1 89.44 85 ARG B C 1
ATOM 1509 O O . ARG B 1 85 ? 10.195 15.398 7.539 1 89.44 85 ARG B O 1
ATOM 1516 N N . THR B 1 86 ? 9.766 15.258 9.734 1 90.19 86 THR B N 1
ATOM 1517 C CA . THR B 1 86 ? 10.211 16.609 10.055 1 90.19 86 THR B CA 1
ATOM 1518 C C . THR B 1 86 ? 11.141 16.609 11.266 1 90.19 86 THR B C 1
ATOM 1520 O O . THR B 1 86 ? 11.453 15.547 11.812 1 90.19 86 THR B O 1
ATOM 1523 N N . GLY B 1 87 ? 11.703 17.688 11.594 1 89.12 87 GLY B N 1
ATOM 1524 C CA . GLY B 1 87 ? 12.531 17.828 12.773 1 89.12 87 GLY B CA 1
ATOM 1525 C C . GLY B 1 87 ? 11.836 17.391 14.047 1 89.12 87 GLY B C 1
ATOM 1526 O O . GLY B 1 87 ? 12.484 16.938 15 1 89.12 87 GLY B O 1
ATOM 1527 N N . ASP B 1 88 ? 10.539 17.359 14.055 1 89.12 88 ASP B N 1
ATOM 1528 C CA . ASP B 1 88 ? 9.734 17.062 15.234 1 89.12 88 ASP B CA 1
ATOM 1529 C C . ASP B 1 88 ? 9.336 15.586 15.266 1 89.12 88 ASP B C 1
ATOM 1531 O O . ASP B 1 88 ? 8.75 15.117 16.25 1 89.12 88 ASP B O 1
ATOM 1535 N N . GLY B 1 89 ? 9.664 14.93 14.242 1 91.62 89 GLY B N 1
ATOM 1536 C CA . GLY B 1 89 ? 9.25 13.539 14.156 1 91.62 89 GLY B CA 1
ATOM 1537 C C . GLY B 1 89 ? 8.516 13.219 12.867 1 91.62 89 GLY B C 1
ATOM 1538 O O . GLY B 1 89 ? 8.539 14.008 11.922 1 91.62 89 GLY B O 1
ATOM 1539 N N . THR B 1 90 ? 7.977 12.023 12.898 1 92.25 90 THR B N 1
ATOM 1540 C CA . THR B 1 90 ? 7.266 11.586 11.703 1 92.25 90 THR B CA 1
ATOM 1541 C C . THR B 1 90 ? 5.77 11.875 11.828 1 92.25 90 THR B C 1
ATOM 1543 O O . THR B 1 90 ? 5.109 11.367 12.734 1 92.25 90 THR B O 1
ATOM 1546 N N . PHE B 1 91 ? 5.352 12.766 10.898 1 93.06 91 PHE B N 1
ATOM 1547 C CA . PHE B 1 91 ? 3.916 12.961 10.734 1 93.06 91 PHE B CA 1
ATOM 1548 C C . PHE B 1 91 ? 3.346 11.977 9.719 1 93.06 91 PHE B C 1
ATOM 1550 O O . PHE B 1 91 ? 4.059 11.523 8.828 1 93.06 91 PHE B O 1
ATOM 1557 N N . PHE B 1 92 ? 2.062 11.695 9.953 1 93.56 92 PHE B N 1
ATOM 1558 C CA . PHE B 1 92 ? 1.382 10.844 8.984 1 93.56 92 PHE B CA 1
ATOM 1559 C C . PHE B 1 92 ? 0.187 11.562 8.375 1 93.56 92 PHE B C 1
ATOM 1561 O O . PHE B 1 92 ? -0.665 12.086 9.094 1 93.56 92 PHE B O 1
ATOM 1568 N N . ILE B 1 93 ? 0.245 11.578 7.051 1 93.19 93 ILE B N 1
ATOM 1569 C CA . ILE B 1 93 ? -0.929 12.055 6.324 1 93.19 93 ILE B CA 1
ATOM 1570 C C . ILE B 1 93 ? -1.769 10.867 5.863 1 93.19 93 ILE B C 1
ATOM 1572 O O . ILE B 1 93 ? -1.245 9.93 5.262 1 93.19 93 ILE B O 1
ATOM 1576 N N . VAL B 1 94 ? -3.061 10.922 6.18 1 94.62 94 VAL B N 1
ATOM 1577 C CA . VAL B 1 94 ? -3.979 9.859 5.785 1 94.62 94 VAL B CA 1
ATOM 1578 C C . VAL B 1 94 ? -5.117 10.438 4.949 1 94.62 94 VAL B C 1
ATOM 1580 O O . VAL B 1 94 ? -5.68 11.484 5.293 1 94.62 94 VAL B O 1
ATOM 1583 N N . ALA B 1 95 ? -5.359 9.766 3.898 1 93.44 95 ALA B N 1
ATOM 1584 C CA . ALA B 1 95 ? -6.488 10.188 3.076 1 93.44 95 ALA B CA 1
ATOM 1585 C C . ALA B 1 95 ? -7.312 8.984 2.623 1 93.44 95 ALA B C 1
ATOM 1587 O O . ALA B 1 95 ? -6.762 7.922 2.32 1 93.44 95 ALA B O 1
ATOM 1588 N N . LEU B 1 96 ? -8.578 9.195 2.695 1 92.81 96 LEU B N 1
ATOM 1589 C CA . LEU B 1 96 ? -9.516 8.227 2.131 1 92.81 96 LEU B CA 1
ATOM 1590 C C . LEU B 1 96 ? -9.992 8.672 0.751 1 92.81 96 LEU B C 1
ATOM 1592 O O . LEU B 1 96 ? -10.422 9.812 0.577 1 92.81 96 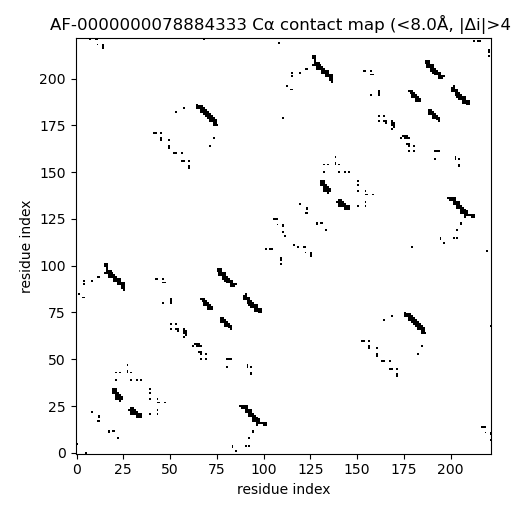LEU B O 1
ATOM 1596 N N . GLN B 1 97 ? -9.805 7.789 -0.177 1 90.75 97 GLN B N 1
ATOM 1597 C CA . GLN B 1 97 ? -10.188 8.102 -1.549 1 90.75 97 GLN B CA 1
ATOM 1598 C C . GLN B 1 97 ? -11.203 7.098 -2.078 1 90.75 97 GLN B C 1
ATOM 1600 O O . GLN B 1 97 ? -11.086 5.895 -1.828 1 90.75 97 GLN B O 1
ATOM 1605 N N . SER B 1 98 ? -12.234 7.633 -2.783 1 90.12 98 SER B N 1
ATOM 1606 C CA . SER B 1 98 ? -13.219 6.766 -3.412 1 90.12 98 SER B CA 1
ATOM 1607 C C . SER B 1 98 ? -12.602 5.953 -4.547 1 90.12 98 SER B C 1
ATOM 1609 O O . SER B 1 98 ? -11.758 6.457 -5.289 1 90.12 98 SER B O 1
ATOM 1611 N N . ILE B 1 99 ? -13.023 4.691 -4.586 1 82.81 99 ILE B N 1
ATOM 1612 C CA . ILE B 1 99 ? -12.492 3.84 -5.645 1 82.81 99 ILE B CA 1
ATOM 1613 C C . ILE B 1 99 ? -13.242 4.113 -6.949 1 82.81 99 ILE B C 1
ATOM 1615 O O . ILE B 1 99 ? -12.773 3.736 -8.023 1 82.81 99 ILE B O 1
ATOM 1619 N N . ARG B 1 100 ? -14.492 4.574 -6.906 1 67.62 100 ARG B N 1
ATOM 1620 C CA . ARG B 1 100 ? -15.305 4.828 -8.094 1 67.62 100 ARG B CA 1
ATOM 1621 C C . ARG B 1 100 ? -14.672 5.91 -8.961 1 67.62 100 ARG B C 1
ATOM 1623 O O . ARG B 1 100 ? -14.82 5.898 -10.188 1 67.62 100 ARG B O 1
ATOM 1630 N N . ASN B 1 101 ? -14.422 6.949 -8.438 1 55.94 101 ASN B N 1
ATOM 1631 C CA . ASN B 1 101 ? -13.977 8.102 -9.211 1 55.94 101 ASN B CA 1
ATOM 1632 C C . ASN B 1 101 ? -12.523 7.961 -9.648 1 55.94 101 ASN B C 1
ATOM 1634 O O . ASN B 1 101 ? -11.914 8.922 -10.109 1 55.94 101 ASN B O 1
ATOM 1638 N N . VAL B 1 102 ? -12.016 7.027 -9.133 1 53.09 102 VAL B N 1
ATOM 1639 C CA . VAL B 1 102 ? -10.656 6.938 -9.648 1 53.09 102 VAL B CA 1
ATOM 1640 C C . VAL B 1 102 ? -10.688 6.707 -11.156 1 53.09 102 VAL B C 1
ATOM 1642 O O . VAL B 1 102 ? -11.445 5.863 -11.641 1 53.09 102 VAL B O 1
ATOM 1645 N N . ALA B 1 103 ? -10.492 7.789 -11.859 1 44.53 103 ALA B N 1
ATOM 1646 C CA . ALA B 1 103 ? -10.555 7.781 -13.312 1 44.53 103 ALA B CA 1
ATOM 1647 C C . ALA B 1 103 ? -10.227 6.398 -13.867 1 44.53 103 ALA B C 1
ATOM 1649 O O . ALA B 1 103 ? -9.391 5.684 -13.32 1 44.53 103 ALA B O 1
ATOM 1650 N N . PRO B 1 104 ? -11.156 5.879 -14.664 1 39.25 104 PRO B N 1
ATOM 1651 C CA . PRO B 1 104 ? -11.156 4.562 -15.312 1 39.25 104 PRO B CA 1
ATOM 1652 C C . PRO B 1 104 ? -9.75 4.031 -15.562 1 39.25 104 PRO B C 1
ATOM 1654 O O . PRO B 1 104 ? -9.438 2.891 -15.211 1 39.25 104 PRO B O 1
ATOM 1657 N N . GLU B 1 105 ? -9.031 4.137 -16.797 1 36.5 105 GLU B N 1
ATOM 1658 C CA . GLU B 1 105 ? -8.328 3.553 -17.938 1 36.5 105 GLU B CA 1
ATOM 1659 C C . GLU B 1 105 ? -6.816 3.682 -17.766 1 36.5 105 GLU B C 1
ATOM 1661 O O . GLU B 1 105 ? -6.309 4.766 -17.484 1 36.5 105 GLU B O 1
ATOM 1666 N N . GLY B 1 106 ? -5.914 2.824 -17.297 1 40.44 106 GLY B N 1
ATOM 1667 C CA . GLY B 1 106 ? -4.547 2.396 -17.547 1 40.44 106 GLY B CA 1
ATOM 1668 C C . GLY B 1 106 ? -3.68 2.404 -16.312 1 40.44 106 GLY B C 1
ATOM 1669 O O . GLY B 1 106 ? -2.49 2.088 -16.375 1 40.44 106 GLY B O 1
ATOM 1670 N N . SER B 1 107 ? -4.176 2.951 -15.203 1 45.28 107 SER B N 1
ATOM 1671 C CA . SER B 1 107 ? -3.242 3.059 -14.086 1 45.28 107 SER B CA 1
ATOM 1672 C C . SER B 1 107 ? -3.322 1.835 -13.18 1 45.28 107 SER B C 1
ATOM 1674 O O . SER B 1 107 ? -4.383 1.214 -13.062 1 45.28 107 SER B O 1
ATOM 1676 N N . ILE B 1 108 ? -2.225 1.296 -12.875 1 48.81 108 ILE B N 1
ATOM 1677 C CA . ILE B 1 108 ? -2.064 0.177 -11.953 1 48.81 108 ILE B CA 1
ATOM 1678 C C . ILE B 1 108 ? -3.021 0.339 -10.773 1 48.81 108 ILE B C 1
ATOM 1680 O O . ILE B 1 108 ? -3.402 -0.645 -10.133 1 48.81 108 ILE B O 1
ATOM 1684 N N . ALA B 1 109 ? -3.398 1.611 -10.383 1 46.09 109 ALA B N 1
ATOM 1685 C CA . ALA B 1 109 ? -4.363 1.884 -9.32 1 46.09 109 ALA B CA 1
ATOM 1686 C C . ALA B 1 109 ? -5.668 1.132 -9.555 1 46.09 109 ALA B C 1
ATOM 1688 O O . ALA B 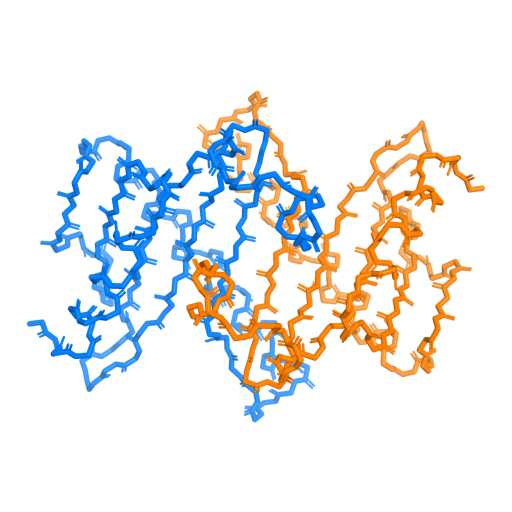1 109 ? -6.484 0.991 -8.648 1 46.09 109 ALA B O 1
ATOM 1689 N N . LEU B 1 110 ? -5.914 0.827 -10.781 1 45.81 110 LEU B N 1
ATOM 1690 C CA . LEU B 1 110 ? -7.145 0.155 -11.188 1 45.81 110 LEU B CA 1
ATOM 1691 C C . LEU B 1 110 ? -6.988 -1.359 -11.094 1 45.81 110 LEU B C 1
ATOM 1693 O O . LEU B 1 110 ? -7.883 -2.104 -11.516 1 45.81 110 LEU B O 1
ATOM 1697 N N . LEU B 1 111 ? -5.82 -1.656 -10.695 1 48 111 LEU B N 1
ATOM 1698 C CA . LEU B 1 111 ? -5.742 -3.105 -10.531 1 48 111 LEU B CA 1
ATOM 1699 C C . LEU B 1 111 ? -6.523 -3.559 -9.305 1 48 111 LEU B C 1
ATOM 1701 O O . LEU B 1 111 ? -6.609 -2.83 -8.312 1 48 111 LEU B O 1
#

Nearest PDB structures (foldseek):
  8j07-assembly1_q5  TM=8.526E-01  e=3.844E-10  Homo sapiens
  3l7h-assembly1_A  TM=9.300E-01  e=2.720E-09  Drosophila melanogaster
  3l9k-assembly5_A  TM=8.868E-01  e=2.568E-09  Drosophila melanogaster
  2hz5-assembly2_A-2  TM=8.716E-01  e=1.620E-08  Homo sapiens
  8glv-assembly1_BR  TM=8.257E-01  e=2.039E-08  Chlamydomonas reinhardtii

InterPro domains:
  IPR004942 Roadblock/LAMTOR2 domain [PF03259] (6-84)
  IPR004942 Roadblock/LAMTOR2 domain [SM00960] (5-96)
  IPR016561 Dynein light chain roadblock-type 1/2 [PIRSF009998] (3-98)

Secondary structure (DSSP, 8-state):
--HHHHHHHHHHHTSTTEEEEEEE-TTS-EEEESS-HHHHHHHHHHHHHHHHHHHHHHHHH-TT--EEEEEEEESSEEEEEEEEEETTEEEEEEEEEESSSS-SSS-GGG-/--HHHHHHHHHHHTSTTEEEEEEE-TTS-EEEESS-HHHHHHHHHHHHHHHHHHHHHHHHH-TT--EEEEEEEESSEEEEEEEEEETTEEEEEEEEEESSSS-SSS-GGG-

Radius of gyration: 16.7 Å; Cα contacts (8 Å, |Δi|>4): 423; chains: 2; bounding box: 36×47×38 Å

Solvent-accessible surface area (backbone atoms only — not comparable to full-atom values): 12107 Å² total; per-residue (Å²): 126,63,68,68,54,53,54,51,49,50,55,56,61,68,31,76,38,49,71,30,38,35,34,27,42,64,86,67,48,77,77,44,63,71,49,55,69,66,62,44,54,58,46,48,55,50,46,52,53,50,51,52,51,50,31,52,51,45,28,70,78,35,72,88,44,45,60,48,32,39,36,44,30,37,80,74,36,27,38,39,37,31,63,41,79,51,99,86,37,50,26,37,39,37,33,38,25,42,64,79,56,42,77,85,91,81,53,73,87,70,96,128,64,67,68,54,53,54,53,49,50,57,56,61,68,32,76,39,49,71,30,38,36,34,29,42,63,89,66,47,74,76,42,62,70,49,56,68,67,62,45,54,57,46,49,55,49,46,51,54,50,51,52,50,50,30,52,50,44,28,71,77,35,71,89,44,43,60,49,30,38,35,45,30,36,80,74,36,29,37,38,36,30,64,39,78,51,98,86,35,50,27,37,38,37,33,38,25,43,61,78,56,41,77,79,88,79,51,72,85,67,96

Sequence (222 aa):
MALQVERRLERIQSHKGVLGSAVINPEGKVLRTSMDTTTTNQYANMCKNLASMARGTVRDVDPADDLLILRVRTKEHEVIIAPERTGDGTFFIVALQSIRNVAPEGSIALLMALQVERRLERIQSHKGVLGSAVINPEGKVLRTSMDTTTTNQYANMCKNLASMARGTVRDVDPADDLLILRVRTKEHEVIIAPERTGDGTFFIVALQSIRNVAPEGSIALL

Foldseek 3Di:
DPPVVVVVLVVVVPDPQWPKKWKADQVQDTPDIPDDPVVCNVVSVVQVVVQVVVQVVQCVVPVVDGDAWDWDDDPAWIKIWGWDQDPRGIMIMIITGGLVPPDDDDDPSVD/DPPVVVVVLVVVVPDPQWPKKWKADQVLDTPDIPDDPVVCNVVSVVQVVVQVVVQVVQCVVPVVDGDAWDWDDDPAWIKIWGWDQDPRGIMIMIITGGLVPPDDDDDPSVD

Organism: Nematostella vectensis (NCBI:txid45351)